Protein AF-A0A6P6YCJ3-F1 (afdb_monomer_lite)

pLDDT: mean 76.43, std 12.48, range [31.56, 94.25]

Organism: Dermatophagoides pteronyssinus (NCBI:txid6956)

Sequence (264 aa):
MKQIINLLVYYPTNTNIHIDNIINDCFESLKFYLFRLEYSLDDYERRQIPLTYQTFRTAIWLTLNSWIDILFAIHLAFYPNNFLRKIMQSFEQLFQFERIDLLLQFQISVFIIFEYPWWIFFRKILHYNFQANNFFCKYRYHFNDNQLDNDYRQYLIRLICIAINLLLRSLYLTGQLFSIIKYLLFLIELLKLQIKQIILRLQRSIQYCRFNFLIYRIFRIKYDKLNRDVFILNQTISLAFFSIETMSKMAIIYCSLFYSKQKQ

Foldseek 3Di:
DVVLVVVPPPPPPPDPDDVLVLLQVLVVLCCQQQQQFDDDLVCLVVLHGDPDCNRCVRVVVVVVVLVVVLVVLVCCLPPPDPLNVVLVVVVCVVVVDDCCSVVSVVVSVVSVVSVVVNVVSNVCSNVSNRVVSVVSVCCNPPNDPVVDDPVVVVVVSVCSCCVRVVVSVVVVVVVVVVVVVVVVSVVVSVVVVVVVVVVVVVVVVVVCVVPDPPVVVVVVVVVVVVVVVVVVVVVVVVVVVVVVVVVVVVVVVVVVVVVVVVVD

Radius of gyration: 27.77 Å; chains: 1; bounding box: 57×52×82 Å

Secondary structure (DSSP, 8-state):
-HHHHGGG----TTS---HHHHHHHHHHHHIIIII-----HHHHHTT----SHHHHHHHHHHHHHHHHHHHHHHHHHHS--HHHHHHHHHHHHHHT-S-HHHHHHHHHHHHHHHHHHHHHHHHHHHTT--HHHHHHHHHHHS--GGGS-HHHHHHHHHHHIIIIIIHHHHHHHHHHHHHHHHHHHHHHHHHHHHHHHHHHHHHHHHHHHHH-SHHHHHHHHHHHHHHHHHHHHHHHHHHHHHHHHHHHHHHHHHHHHHHHHTT-

Structure (mmCIF, N/CA/C/O backbone):
data_AF-A0A6P6YCJ3-F1
#
_entry.id   AF-A0A6P6YCJ3-F1
#
loop_
_atom_site.group_PDB
_atom_site.id
_atom_site.type_symbol
_atom_site.label_atom_id
_atom_site.label_alt_id
_atom_site.label_comp_id
_atom_site.label_asym_id
_atom_site.label_entity_id
_atom_site.label_seq_id
_atom_site.pdbx_PDB_ins_code
_atom_site.Cartn_x
_atom_site.Cartn_y
_atom_site.Cartn_z
_atom_site.occupancy
_atom_site.B_iso_or_equiv
_atom_site.auth_seq_id
_atom_site.auth_comp_id
_atom_site.auth_asym_id
_atom_site.auth_atom_id
_atom_site.pdbx_PDB_model_num
ATOM 1 N N . MET A 1 1 ? 15.837 -0.182 2.546 1.00 37.06 1 MET A N 1
ATOM 2 C CA . MET A 1 1 ? 15.607 1.052 3.340 1.00 37.06 1 MET A CA 1
ATOM 3 C C . MET A 1 1 ? 16.851 1.936 3.474 1.00 37.06 1 MET A C 1
ATOM 5 O O . MET A 1 1 ? 16.728 3.105 3.149 1.00 37.06 1 MET A O 1
ATOM 9 N N . LYS A 1 2 ? 18.041 1.432 3.860 1.00 31.56 2 LYS A N 1
ATOM 10 C CA . LYS A 1 2 ? 19.275 2.260 3.914 1.00 31.56 2 LYS A CA 1
ATOM 11 C C . LYS A 1 2 ? 19.698 2.865 2.560 1.00 31.56 2 LYS A C 1
ATOM 13 O O . LYS A 1 2 ? 20.106 4.015 2.529 1.00 31.56 2 LYS A O 1
ATOM 18 N N . GLN A 1 3 ? 19.515 2.151 1.445 1.00 41.97 3 GLN A N 1
ATOM 19 C CA . GLN A 1 3 ? 19.793 2.692 0.101 1.00 41.97 3 GLN A CA 1
ATOM 20 C C . GLN A 1 3 ? 18.830 3.821 -0.312 1.00 41.97 3 GLN A C 1
ATOM 22 O O . GLN A 1 3 ? 19.259 4.782 -0.930 1.00 41.97 3 GLN A O 1
ATOM 27 N N . ILE A 1 4 ? 17.562 3.770 0.114 1.00 42.88 4 ILE A N 1
ATOM 28 C CA . ILE A 1 4 ? 16.547 4.785 -0.233 1.00 42.88 4 ILE A CA 1
ATOM 29 C C . ILE A 1 4 ? 16.754 6.088 0.559 1.00 42.88 4 ILE A C 1
ATOM 31 O O . ILE A 1 4 ? 16.450 7.171 0.070 1.00 42.88 4 ILE A O 1
ATOM 35 N N . ILE A 1 5 ? 17.302 6.004 1.777 1.00 41.31 5 ILE A N 1
ATOM 36 C CA . ILE A 1 5 ? 17.649 7.188 2.581 1.00 41.31 5 ILE A CA 1
ATOM 37 C C . ILE A 1 5 ? 18.910 7.874 2.027 1.00 41.31 5 ILE A C 1
ATOM 39 O O . ILE A 1 5 ? 18.987 9.098 2.052 1.00 41.31 5 ILE A O 1
ATOM 43 N N . ASN A 1 6 ? 19.843 7.115 1.442 1.00 38.09 6 ASN A N 1
ATOM 44 C CA . ASN A 1 6 ? 21.044 7.664 0.805 1.00 38.09 6 ASN A CA 1
ATOM 45 C C . ASN A 1 6 ? 20.792 8.326 -0.565 1.00 38.09 6 ASN A C 1
ATOM 47 O O . ASN A 1 6 ? 21.684 8.996 -1.069 1.00 38.09 6 ASN A O 1
ATOM 51 N N . LEU A 1 7 ? 19.587 8.228 -1.138 1.00 46.44 7 LEU A N 1
ATOM 52 C CA . LEU A 1 7 ? 19.200 8.978 -2.348 1.00 46.44 7 LEU A CA 1
ATOM 53 C C . LEU A 1 7 ? 18.934 10.476 -2.077 1.00 46.44 7 LEU A C 1
ATOM 55 O O . LEU A 1 7 ? 18.604 11.227 -2.988 1.00 46.44 7 LEU A O 1
ATOM 59 N N . LEU A 1 8 ? 19.083 10.926 -0.824 1.00 39.53 8 LEU A N 1
ATOM 60 C CA . LEU A 1 8 ? 19.093 12.341 -0.421 1.00 39.53 8 LEU A CA 1
ATOM 61 C C . LEU A 1 8 ? 20.477 12.998 -0.554 1.00 39.53 8 LEU A C 1
ATOM 63 O O . LEU A 1 8 ? 20.713 14.057 0.028 1.00 39.53 8 LEU A O 1
ATOM 67 N N . VAL A 1 9 ? 21.407 12.402 -1.302 1.00 45.47 9 VAL A N 1
ATOM 68 C CA . VAL A 1 9 ? 22.648 13.097 -1.641 1.00 45.47 9 VAL A CA 1
ATOM 69 C C . VAL A 1 9 ? 22.320 14.116 -2.721 1.00 45.47 9 VAL A C 1
ATOM 71 O O . VAL A 1 9 ? 22.137 13.795 -3.890 1.00 45.47 9 VAL A O 1
ATOM 74 N N . TYR A 1 10 ? 22.203 15.359 -2.267 1.00 47.03 10 TYR A N 1
ATOM 75 C CA . TYR A 1 10 ? 22.361 16.579 -3.041 1.00 47.03 10 TYR A CA 1
ATOM 76 C C . TYR A 1 10 ? 23.406 16.340 -4.137 1.00 47.03 10 TYR A C 1
ATOM 78 O O . TYR A 1 10 ? 24.594 16.273 -3.830 1.00 47.03 10 TYR A O 1
ATOM 86 N N . TYR A 1 11 ? 22.971 16.131 -5.383 1.00 48.28 11 TYR A N 1
ATOM 87 C CA . TYR A 1 11 ? 23.886 15.942 -6.503 1.00 48.28 11 TYR A CA 1
ATOM 88 C C . TYR A 1 11 ? 24.761 17.202 -6.586 1.00 48.28 11 TYR A C 1
ATOM 90 O O . TYR A 1 11 ? 24.232 18.282 -6.879 1.00 48.28 11 TYR A O 1
ATOM 98 N N . PRO A 1 12 ? 26.065 17.123 -6.260 1.00 46.81 12 PRO A N 1
ATOM 99 C CA . PRO A 1 12 ? 26.911 18.296 -6.297 1.00 46.81 12 PRO A CA 1
ATOM 100 C C . PRO A 1 12 ? 27.005 18.735 -7.754 1.00 46.81 12 PRO A C 1
ATOM 102 O O . PRO A 1 12 ? 27.308 17.933 -8.640 1.00 46.81 12 PRO A O 1
ATOM 105 N N . THR A 1 13 ? 26.761 20.021 -7.993 1.00 51.09 13 THR A N 1
ATOM 106 C CA . THR A 1 13 ? 26.737 20.687 -9.307 1.00 51.09 13 THR A CA 1
ATOM 107 C C . THR A 1 13 ? 28.008 20.506 -10.149 1.00 51.09 13 THR A C 1
ATOM 109 O O . THR A 1 13 ? 28.013 20.890 -11.312 1.00 51.09 13 THR A O 1
ATOM 112 N N . ASN A 1 14 ? 29.059 19.900 -9.588 1.00 44.91 14 ASN A N 1
ATOM 113 C CA . ASN A 1 14 ? 30.386 19.725 -10.179 1.00 44.91 14 ASN A CA 1
ATOM 114 C C . ASN A 1 14 ? 30.756 18.279 -10.550 1.00 44.91 14 ASN A C 1
ATOM 116 O O . ASN A 1 14 ? 31.911 18.020 -10.879 1.00 44.91 14 ASN A O 1
ATOM 120 N N . THR A 1 15 ? 29.828 17.323 -10.494 1.00 50.50 15 THR A N 1
ATOM 121 C CA . THR A 1 15 ? 30.115 15.939 -10.915 1.00 50.50 15 THR A CA 1
ATOM 122 C C . THR A 1 15 ? 29.479 15.644 -12.270 1.00 50.50 15 THR A C 1
ATOM 124 O O . THR A 1 15 ? 28.355 16.068 -12.529 1.00 50.50 15 THR A O 1
ATOM 127 N N . ASN A 1 16 ? 30.205 14.948 -13.153 1.00 58.53 16 ASN A N 1
ATOM 128 C CA . ASN A 1 16 ? 29.665 14.398 -14.399 1.00 58.53 16 ASN A CA 1
ATOM 129 C C . ASN A 1 16 ? 28.605 13.350 -14.040 1.00 58.53 16 ASN A C 1
ATOM 131 O O . ASN A 1 16 ? 28.908 12.173 -13.862 1.00 58.53 16 ASN A O 1
ATOM 135 N N . ILE A 1 17 ? 27.368 13.801 -13.850 1.00 64.12 17 ILE A N 1
ATOM 136 C CA . ILE A 1 17 ? 26.241 12.926 -13.559 1.00 64.12 17 ILE A CA 1
ATOM 137 C C . ILE A 1 17 ? 25.771 12.350 -14.887 1.00 64.12 17 ILE A C 1
ATOM 139 O O . ILE A 1 17 ? 25.224 13.065 -15.729 1.00 64.12 17 ILE A O 1
ATOM 143 N N . HIS A 1 18 ? 26.017 11.059 -15.061 1.00 72.38 18 HIS A N 1
ATOM 144 C CA . HIS A 1 18 ? 25.518 10.304 -16.197 1.00 72.38 18 HIS A CA 1
ATOM 145 C C . HIS A 1 18 ? 24.003 10.089 -16.075 1.00 72.38 18 HIS A C 1
ATOM 147 O O . HIS A 1 18 ? 23.463 9.905 -14.977 1.00 72.38 18 HIS A O 1
ATOM 153 N N . ILE A 1 19 ? 23.301 10.169 -17.208 1.00 76.62 19 ILE A N 1
A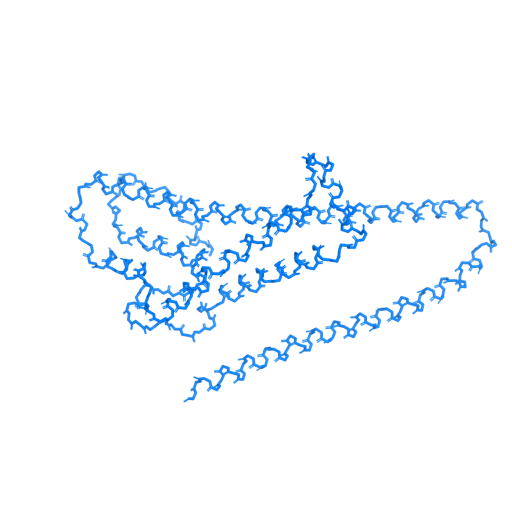TOM 154 C CA . ILE A 1 19 ? 21.833 10.085 -17.259 1.00 76.62 19 ILE A CA 1
ATOM 155 C C . ILE A 1 19 ? 21.341 8.683 -16.863 1.00 76.62 19 ILE A C 1
ATOM 157 O O . ILE A 1 19 ? 20.246 8.544 -16.312 1.00 76.62 19 ILE A O 1
ATOM 161 N N . ASP A 1 20 ? 22.166 7.657 -17.066 1.00 80.31 20 ASP A N 1
ATOM 162 C CA . ASP A 1 20 ? 21.901 6.268 -16.689 1.00 80.31 20 ASP A CA 1
ATOM 163 C C . ASP A 1 20 ? 21.601 6.092 -15.187 1.00 80.31 20 ASP A C 1
ATOM 165 O O . ASP A 1 20 ? 20.632 5.423 -14.820 1.00 80.31 20 ASP A O 1
ATOM 169 N N . ASN A 1 21 ? 22.371 6.745 -14.316 1.00 81.12 21 ASN A N 1
ATOM 170 C CA . ASN A 1 21 ? 22.216 6.689 -12.866 1.00 81.12 21 ASN A CA 1
ATOM 171 C C . ASN A 1 21 ? 20.881 7.294 -12.438 1.00 81.12 21 ASN A C 1
ATOM 173 O O . ASN A 1 21 ? 20.172 6.736 -11.608 1.00 81.12 21 ASN A O 1
ATOM 177 N N . ILE A 1 22 ? 20.485 8.393 -13.074 1.00 80.00 22 ILE A N 1
ATOM 178 C CA . ILE A 1 22 ? 19.229 9.080 -12.763 1.00 80.00 22 ILE A CA 1
ATOM 179 C C . ILE A 1 22 ? 18.032 8.267 -13.229 1.00 80.00 22 ILE A C 1
ATOM 181 O O . ILE A 1 22 ? 17.010 8.208 -12.547 1.00 80.00 22 ILE A O 1
ATOM 185 N N . ILE A 1 23 ? 18.147 7.630 -14.390 1.00 82.50 23 ILE A N 1
ATOM 186 C CA . ILE A 1 23 ? 17.117 6.725 -14.889 1.00 82.50 23 ILE A CA 1
ATOM 187 C C . ILE A 1 23 ? 16.950 5.538 -13.951 1.00 82.50 23 ILE A C 1
ATOM 189 O O . ILE A 1 23 ? 15.814 5.170 -13.655 1.00 82.50 23 ILE A O 1
ATOM 193 N N . ASN A 1 24 ? 18.051 4.980 -13.446 1.00 85.12 24 ASN A N 1
ATOM 194 C CA . ASN A 1 24 ? 18.001 3.927 -12.441 1.00 85.12 24 ASN A CA 1
ATOM 195 C C . ASN A 1 24 ? 17.330 4.410 -11.154 1.00 85.12 24 ASN A C 1
ATOM 197 O O . ASN A 1 24 ? 16.396 3.761 -10.696 1.00 85.12 24 ASN A O 1
ATOM 201 N N . ASP A 1 25 ? 17.717 5.568 -10.619 1.00 82.19 25 ASP A N 1
ATOM 202 C CA . ASP A 1 25 ? 17.101 6.135 -9.413 1.00 82.19 25 ASP A CA 1
ATOM 203 C C . ASP A 1 25 ? 15.593 6.370 -9.601 1.00 82.19 25 ASP A C 1
ATOM 205 O O . ASP A 1 25 ? 14.770 6.031 -8.747 1.00 82.19 25 ASP A O 1
ATOM 209 N N . CYS A 1 26 ? 15.210 6.917 -10.755 1.00 82.69 26 CYS A N 1
ATOM 210 C CA . CYS A 1 26 ? 13.820 7.131 -11.140 1.00 82.69 26 CYS A CA 1
ATOM 211 C C . CYS A 1 26 ? 13.048 5.809 -11.230 1.00 82.69 26 CYS A C 1
ATOM 213 O O . CYS A 1 26 ? 11.934 5.693 -10.707 1.00 82.69 26 CYS A O 1
ATOM 215 N N . PHE A 1 27 ? 13.632 4.810 -11.891 1.00 87.12 27 PHE A N 1
ATOM 216 C CA . PHE A 1 27 ? 13.047 3.486 -12.011 1.00 87.12 27 PHE A CA 1
ATOM 217 C C . PHE A 1 27 ? 12.876 2.838 -10.637 1.00 87.12 27 PHE A C 1
ATOM 219 O O . PHE A 1 27 ? 11.796 2.335 -10.356 1.00 87.12 27 PHE A O 1
ATOM 226 N N . GLU A 1 28 ? 13.871 2.913 -9.754 1.00 86.69 28 GLU A N 1
ATOM 227 C CA . GLU A 1 28 ? 13.798 2.378 -8.391 1.00 86.69 28 GLU A CA 1
ATOM 228 C C . GLU A 1 28 ? 12.682 3.039 -7.567 1.00 86.69 28 GLU A C 1
ATOM 230 O O . GLU A 1 28 ? 11.908 2.351 -6.891 1.00 86.69 28 GLU A O 1
ATOM 235 N N . SER A 1 29 ? 12.519 4.360 -7.678 1.00 82.62 29 SER A N 1
ATOM 236 C CA . SER A 1 29 ? 11.403 5.078 -7.050 1.00 82.62 29 SER A CA 1
ATOM 237 C C . SER A 1 29 ? 10.046 4.622 -7.590 1.00 82.62 29 SER A C 1
ATOM 239 O O . SER A 1 29 ? 9.141 4.299 -6.815 1.00 82.62 29 SER A O 1
ATOM 241 N N . LEU A 1 30 ? 9.887 4.544 -8.913 1.00 84.50 30 LEU A N 1
ATOM 242 C CA . LEU A 1 30 ? 8.646 4.071 -9.533 1.00 84.50 30 LEU A CA 1
ATOM 243 C C . LEU A 1 30 ? 8.364 2.604 -9.204 1.00 84.50 30 LEU A C 1
ATOM 245 O O . LEU A 1 30 ? 7.220 2.238 -8.933 1.00 84.50 30 LEU A O 1
ATOM 249 N N . LYS A 1 31 ? 9.404 1.775 -9.164 1.00 88.69 31 LYS A N 1
ATOM 250 C CA . LYS A 1 31 ? 9.344 0.366 -8.793 1.00 88.69 31 LYS A CA 1
ATOM 251 C C . LYS A 1 31 ? 8.750 0.194 -7.404 1.00 88.69 31 LYS A C 1
ATOM 253 O O . LYS A 1 31 ? 7.843 -0.618 -7.231 1.00 88.69 31 LYS A O 1
ATOM 258 N N . PHE A 1 32 ? 9.195 0.998 -6.442 1.00 83.69 32 PHE A N 1
ATOM 259 C CA . PHE A 1 32 ? 8.693 0.939 -5.076 1.00 83.69 32 PHE A CA 1
ATOM 260 C C . PHE A 1 32 ? 7.278 1.524 -4.933 1.00 83.69 32 PHE A C 1
ATOM 262 O O . PHE A 1 32 ? 6.387 0.843 -4.425 1.00 83.69 32 PHE A O 1
ATOM 269 N N . TYR A 1 33 ? 7.054 2.764 -5.381 1.00 80.12 33 TYR A N 1
ATOM 270 C CA . TYR A 1 33 ? 5.803 3.485 -5.106 1.00 80.12 33 TYR A CA 1
ATOM 271 C C . TYR A 1 33 ? 4.656 3.120 -6.052 1.00 80.12 33 TYR A C 1
ATOM 273 O O . TYR A 1 33 ? 3.499 3.104 -5.630 1.00 80.12 33 TYR A O 1
ATOM 281 N N . LEU A 1 34 ? 4.959 2.835 -7.322 1.00 83.88 34 LEU A N 1
ATOM 282 C CA . LEU A 1 34 ? 3.956 2.690 -8.375 1.00 83.88 34 LEU A CA 1
ATOM 283 C C . LEU A 1 34 ? 3.816 1.250 -8.872 1.00 83.88 34 LEU A C 1
ATOM 285 O O . LEU A 1 34 ? 2.694 0.781 -8.997 1.00 83.88 34 LEU A O 1
ATOM 289 N N . PHE A 1 35 ? 4.908 0.530 -9.147 1.00 88.06 35 PHE A N 1
ATOM 290 C CA . PHE A 1 35 ? 4.828 -0.841 -9.685 1.00 88.06 35 PHE A CA 1
ATOM 291 C C . PHE A 1 35 ? 4.639 -1.893 -8.585 1.00 88.06 35 PHE A C 1
ATOM 293 O O . PHE A 1 35 ? 3.905 -2.864 -8.774 1.00 88.06 35 PHE A O 1
ATOM 300 N N . ARG A 1 36 ? 5.269 -1.678 -7.423 1.00 89.44 36 ARG A N 1
ATOM 301 C CA . ARG A 1 36 ? 5.288 -2.570 -6.250 1.00 89.44 36 ARG A CA 1
ATOM 302 C C . ARG A 1 36 ? 5.912 -3.953 -6.519 1.00 89.44 36 ARG A C 1
ATOM 304 O O . ARG A 1 36 ? 5.660 -4.896 -5.774 1.00 89.44 36 ARG A O 1
ATOM 311 N N . LEU A 1 37 ? 6.724 -4.084 -7.567 1.00 92.31 37 LEU A N 1
ATOM 312 C CA . LEU A 1 37 ? 7.351 -5.336 -8.007 1.00 92.31 37 LEU A CA 1
ATOM 313 C C . LEU A 1 37 ? 8.871 -5.247 -7.885 1.00 92.31 37 LEU A C 1
ATOM 315 O O . LEU A 1 37 ? 9.449 -4.285 -8.365 1.00 92.31 37 LEU A O 1
ATOM 319 N N . GLU A 1 38 ? 9.528 -6.253 -7.313 1.00 92.50 38 GLU A N 1
ATOM 320 C CA . GLU A 1 38 ? 10.991 -6.269 -7.175 1.00 92.50 38 GLU A CA 1
ATOM 321 C C . GLU A 1 38 ? 11.650 -6.956 -8.386 1.00 92.50 38 GLU A C 1
ATOM 323 O O . GLU A 1 38 ? 11.716 -8.185 -8.452 1.00 92.50 38 GLU A O 1
ATOM 328 N N . TYR A 1 39 ? 12.101 -6.159 -9.358 1.00 93.31 39 TYR A N 1
ATOM 329 C CA . TYR A 1 39 ? 12.814 -6.598 -10.565 1.00 93.31 39 TYR A CA 1
ATOM 330 C C . TYR A 1 39 ? 13.781 -5.513 -11.060 1.00 93.31 39 TYR A C 1
ATOM 332 O O . TYR A 1 39 ? 13.633 -4.342 -10.703 1.00 93.31 39 TYR A O 1
ATOM 340 N N . SER A 1 40 ? 14.761 -5.896 -11.881 1.00 92.56 40 SER A N 1
ATOM 341 C CA . SER A 1 40 ? 15.671 -4.958 -12.547 1.00 92.56 40 SER A CA 1
ATOM 342 C C . SER A 1 40 ? 15.228 -4.641 -13.982 1.00 92.56 40 SER A C 1
ATOM 344 O O . SER A 1 40 ? 14.488 -5.403 -14.608 1.00 92.56 40 SER A O 1
ATOM 346 N N . LEU A 1 41 ? 15.702 -3.520 -14.536 1.00 91.06 41 LEU A N 1
ATOM 347 C CA . LEU A 1 41 ? 15.493 -3.212 -15.959 1.00 91.06 41 LEU A CA 1
ATOM 348 C C . LEU A 1 41 ? 16.127 -4.269 -16.876 1.00 91.06 41 LEU A C 1
ATOM 350 O O . LEU A 1 41 ? 15.551 -4.568 -17.917 1.00 91.06 41 LEU A O 1
ATOM 354 N N . ASP A 1 42 ? 17.248 -4.870 -16.466 1.00 91.62 42 ASP A N 1
ATOM 355 C CA . ASP A 1 42 ? 17.905 -5.959 -17.194 1.00 91.62 42 ASP A CA 1
ATOM 356 C C . ASP A 1 42 ? 16.998 -7.201 -17.278 1.00 91.62 42 ASP A C 1
ATOM 358 O O . ASP A 1 42 ? 16.841 -7.792 -18.349 1.00 91.62 42 ASP A O 1
ATOM 362 N N . ASP A 1 43 ? 16.340 -7.568 -16.170 1.00 91.75 43 ASP A N 1
ATOM 363 C CA . ASP A 1 43 ? 15.372 -8.676 -16.140 1.00 91.75 43 ASP A CA 1
ATOM 364 C C . ASP A 1 43 ? 14.188 -8.399 -17.072 1.00 91.75 43 ASP A C 1
ATOM 366 O O . ASP A 1 43 ? 13.695 -9.294 -17.763 1.00 91.75 43 ASP A O 1
ATOM 370 N N . TYR A 1 44 ? 13.723 -7.148 -17.101 1.00 92.81 44 TYR A N 1
ATOM 371 C CA . TYR A 1 44 ? 12.614 -6.737 -17.954 1.00 92.81 44 TYR A CA 1
ATOM 372 C C . TYR A 1 44 ? 12.993 -6.764 -19.441 1.00 92.81 44 TYR A C 1
ATOM 374 O O . TYR A 1 44 ? 12.237 -7.295 -20.255 1.00 92.81 44 TYR A O 1
ATOM 382 N N . GLU A 1 45 ? 14.168 -6.242 -19.800 1.00 91.75 45 GLU A N 1
ATOM 383 C CA . GLU A 1 45 ? 14.676 -6.222 -21.175 1.00 91.75 45 GLU A CA 1
ATOM 384 C C . GLU A 1 45 ? 14.889 -7.637 -21.724 1.00 91.75 45 GLU A C 1
ATOM 386 O O . GLU A 1 45 ? 14.454 -7.955 -22.833 1.00 91.75 45 GLU A O 1
ATOM 391 N N . ARG A 1 46 ? 15.464 -8.528 -20.907 1.00 94.06 46 ARG A N 1
ATOM 392 C CA . ARG A 1 46 ? 15.646 -9.949 -21.245 1.00 94.06 46 ARG A CA 1
ATOM 393 C C . ARG A 1 46 ? 14.348 -10.752 -21.211 1.00 94.06 46 ARG A C 1
ATOM 395 O O . ARG A 1 46 ? 14.359 -11.934 -21.545 1.00 94.06 46 ARG A O 1
ATOM 402 N N . ARG A 1 47 ? 13.236 -10.123 -20.824 1.00 92.56 47 ARG A N 1
ATOM 403 C CA . ARG A 1 47 ? 11.917 -10.741 -20.639 1.00 92.56 47 ARG A CA 1
ATOM 404 C C . ARG A 1 47 ? 11.926 -11.914 -19.656 1.00 92.56 47 ARG A C 1
ATOM 406 O O . ARG A 1 47 ? 11.239 -12.916 -19.854 1.00 92.56 47 ARG A O 1
ATOM 413 N N . GLN A 1 48 ? 12.720 -11.788 -18.600 1.00 94.25 48 GLN A N 1
ATOM 414 C CA . GLN A 1 48 ? 12.973 -12.823 -17.603 1.00 94.25 48 GLN A CA 1
ATOM 415 C C . GLN A 1 48 ? 12.851 -12.263 -16.180 1.00 94.25 48 GLN A C 1
ATOM 417 O O . GLN A 1 48 ? 13.721 -12.476 -15.341 1.00 94.25 48 GLN A O 1
ATOM 422 N N . ILE A 1 49 ? 11.749 -11.569 -15.877 1.00 91.81 49 ILE A N 1
ATOM 423 C CA . ILE A 1 49 ? 11.414 -11.233 -14.490 1.00 91.81 49 ILE A CA 1
ATOM 424 C C . ILE A 1 49 ? 11.262 -12.540 -13.699 1.00 91.81 49 ILE A C 1
ATOM 426 O O . ILE A 1 49 ? 10.402 -13.364 -14.037 1.00 91.81 49 ILE A O 1
ATOM 430 N N . PRO A 1 50 ? 12.053 -12.743 -12.632 1.00 91.31 50 PRO A N 1
ATOM 431 C CA . PRO A 1 50 ? 11.972 -13.955 -11.840 1.00 91.31 50 PRO A CA 1
ATOM 432 C C . PRO A 1 50 ? 10.618 -14.014 -11.132 1.00 91.31 50 PRO A C 1
ATOM 434 O O . PRO A 1 50 ? 10.272 -13.154 -10.328 1.00 91.31 50 PRO A O 1
ATOM 437 N N . LEU A 1 51 ? 9.836 -15.057 -11.392 1.00 91.44 51 LEU A N 1
ATOM 438 C CA . LEU A 1 51 ? 8.563 -15.273 -10.710 1.00 91.44 51 LEU A CA 1
ATOM 439 C C . LEU A 1 51 ? 8.829 -15.926 -9.351 1.00 91.44 51 LEU A C 1
ATOM 441 O O . LEU A 1 51 ? 8.689 -17.134 -9.192 1.00 91.44 51 LEU A O 1
ATOM 445 N N . THR A 1 52 ? 9.268 -15.132 -8.375 1.00 93.75 52 THR A N 1
ATOM 446 C CA . THR A 1 52 ? 9.561 -15.594 -7.008 1.00 93.75 52 THR A CA 1
ATOM 447 C C . THR A 1 52 ? 8.786 -14.788 -5.972 1.00 93.75 52 THR A C 1
ATOM 449 O O . THR A 1 52 ? 8.372 -13.661 -6.233 1.00 93.75 52 THR A O 1
ATOM 452 N N . TYR A 1 53 ? 8.623 -15.325 -4.757 1.00 90.94 53 TYR A N 1
ATOM 453 C CA . TYR A 1 53 ? 7.986 -14.585 -3.660 1.00 90.94 53 TYR A CA 1
ATOM 454 C C . TYR A 1 53 ? 8.647 -13.222 -3.414 1.00 90.94 53 TYR A C 1
ATOM 456 O O . TYR A 1 53 ? 7.948 -12.245 -3.172 1.00 90.94 53 TYR A O 1
ATOM 464 N N . GLN A 1 54 ? 9.975 -13.130 -3.532 1.00 91.12 54 GLN A N 1
ATOM 465 C CA . GLN A 1 54 ? 10.708 -11.882 -3.324 1.00 91.12 54 GLN A CA 1
ATOM 466 C C . GLN A 1 54 ? 10.248 -10.776 -4.286 1.00 91.12 54 GLN A C 1
ATOM 468 O O . GLN A 1 54 ? 10.041 -9.644 -3.853 1.00 91.12 54 GLN A O 1
ATOM 473 N N . THR A 1 55 ? 10.010 -11.129 -5.550 1.00 91.31 55 THR A N 1
ATOM 474 C CA . THR A 1 55 ? 9.511 -10.235 -6.606 1.00 91.31 55 THR A CA 1
ATOM 475 C C . THR A 1 55 ? 8.137 -9.664 -6.279 1.00 91.31 55 THR A C 1
ATOM 477 O O . THR A 1 55 ? 7.879 -8.482 -6.504 1.00 91.31 55 THR A O 1
ATOM 480 N N . PHE A 1 56 ? 7.264 -10.480 -5.689 1.00 92.44 56 PHE A N 1
ATOM 481 C CA . PHE A 1 56 ? 5.891 -10.092 -5.367 1.00 92.44 56 PHE A CA 1
ATOM 482 C C . PHE A 1 56 ? 5.698 -9.616 -3.929 1.00 92.44 56 PHE A C 1
ATOM 484 O O . PHE A 1 56 ? 4.628 -9.114 -3.605 1.00 92.44 56 PHE A O 1
ATOM 491 N N . ARG A 1 57 ? 6.701 -9.748 -3.056 1.00 92.31 57 ARG A N 1
ATOM 492 C CA . ARG A 1 57 ? 6.578 -9.502 -1.612 1.00 92.31 57 ARG A CA 1
ATOM 493 C C . ARG A 1 57 ? 5.986 -8.129 -1.304 1.00 92.31 57 ARG A C 1
ATOM 495 O O . ARG A 1 57 ? 5.067 -8.021 -0.497 1.00 92.31 57 ARG A O 1
ATOM 502 N N . THR A 1 58 ? 6.506 -7.090 -1.955 1.00 87.38 58 THR A N 1
ATOM 503 C CA . THR A 1 58 ? 6.061 -5.704 -1.754 1.00 87.38 58 THR A CA 1
ATOM 504 C C . THR A 1 58 ? 4.637 -5.498 -2.270 1.00 87.38 58 THR A C 1
ATOM 506 O O . THR A 1 58 ? 3.817 -4.930 -1.552 1.00 87.38 58 THR A O 1
ATOM 509 N N . ALA A 1 59 ? 4.314 -6.015 -3.460 1.00 90.88 59 ALA A N 1
ATOM 510 C CA . ALA A 1 59 ? 2.962 -5.999 -4.013 1.00 90.88 59 ALA A CA 1
ATOM 511 C C . ALA A 1 59 ? 1.970 -6.699 -3.081 1.00 90.88 59 ALA A C 1
ATOM 513 O O . ALA A 1 59 ? 0.973 -6.102 -2.702 1.00 90.88 59 ALA A O 1
ATOM 514 N N . ILE A 1 60 ? 2.267 -7.926 -2.648 1.00 89.81 60 ILE A N 1
ATOM 515 C CA . ILE A 1 60 ? 1.407 -8.696 -1.744 1.00 89.81 60 ILE A CA 1
ATOM 516 C C . ILE A 1 60 ? 1.170 -7.911 -0.451 1.00 89.81 60 ILE A C 1
ATOM 518 O O . ILE A 1 60 ? 0.023 -7.719 -0.059 1.00 89.81 60 ILE A O 1
ATOM 522 N N . TRP A 1 61 ? 2.233 -7.418 0.191 1.00 87.81 61 TRP A N 1
ATOM 523 C CA . TRP A 1 61 ? 2.119 -6.715 1.468 1.00 87.81 61 TRP A CA 1
ATOM 524 C C . TRP A 1 61 ? 1.332 -5.405 1.363 1.00 87.81 61 TRP A C 1
ATOM 526 O O . TRP A 1 61 ? 0.433 -5.155 2.164 1.00 87.81 61 TRP A O 1
ATOM 536 N N . LEU A 1 62 ? 1.652 -4.561 0.379 1.00 85.00 62 LEU A N 1
ATOM 537 C CA . LEU A 1 62 ? 0.985 -3.270 0.209 1.00 85.00 62 LEU A CA 1
ATOM 538 C C . LEU A 1 62 ? -0.461 -3.439 -0.253 1.00 85.00 62 LEU A C 1
ATOM 540 O O . LEU A 1 62 ? -1.348 -2.796 0.299 1.00 85.00 62 LEU A O 1
ATOM 544 N N . THR A 1 63 ? -0.711 -4.323 -1.219 1.00 88.75 63 THR A N 1
ATOM 545 C CA . THR A 1 63 ? -2.055 -4.548 -1.753 1.00 88.75 63 THR A CA 1
ATOM 546 C C . THR A 1 63 ? -2.957 -5.196 -0.702 1.00 88.75 63 THR A C 1
ATOM 548 O O . THR A 1 63 ? -4.082 -4.740 -0.527 1.00 88.75 63 THR A O 1
ATOM 551 N N . LEU A 1 64 ? -2.482 -6.179 0.077 1.00 88.88 64 LEU A N 1
ATOM 552 C CA . LEU A 1 64 ? -3.275 -6.740 1.181 1.00 88.88 64 LEU A CA 1
ATOM 553 C C . LEU A 1 64 ? -3.619 -5.686 2.238 1.00 88.88 64 LEU A C 1
ATOM 555 O O . LEU A 1 64 ? -4.779 -5.594 2.629 1.00 88.88 64 LEU A O 1
ATOM 559 N N . ASN A 1 65 ? -2.650 -4.869 2.665 1.00 84.62 65 ASN A N 1
ATOM 560 C CA . ASN A 1 65 ? -2.915 -3.794 3.626 1.00 84.62 65 ASN A CA 1
ATOM 561 C C . ASN A 1 65 ? -3.923 -2.774 3.077 1.00 84.62 65 ASN A C 1
ATOM 563 O O . ASN A 1 65 ? -4.864 -2.416 3.777 1.00 84.62 65 ASN A O 1
ATOM 567 N N . SER A 1 66 ? -3.777 -2.380 1.808 1.00 85.44 66 SER A N 1
ATOM 568 C CA . SER A 1 66 ? -4.703 -1.474 1.119 1.00 85.44 66 SER A CA 1
ATOM 569 C C . SER A 1 66 ? -6.132 -2.031 1.099 1.00 85.44 66 SER A C 1
ATOM 571 O O . SER A 1 66 ? -7.076 -1.351 1.496 1.00 85.44 66 SER A O 1
ATOM 573 N N . TRP A 1 67 ? -6.309 -3.307 0.742 1.00 89.31 67 TRP A N 1
ATOM 574 C CA . TRP A 1 67 ? -7.628 -3.945 0.744 1.00 89.31 67 TRP A CA 1
ATOM 575 C C . TRP A 1 67 ? -8.215 -4.123 2.144 1.00 89.31 67 TRP A C 1
ATOM 577 O O . TRP A 1 67 ? -9.418 -3.931 2.310 1.00 89.31 67 TRP A O 1
ATOM 587 N N . ILE A 1 68 ? -7.403 -4.446 3.154 1.00 87.19 68 ILE A N 1
ATOM 588 C CA . ILE A 1 68 ? -7.857 -4.488 4.553 1.00 87.19 68 ILE A CA 1
ATOM 589 C C . ILE A 1 68 ? -8.356 -3.104 4.981 1.00 87.19 68 ILE A C 1
ATOM 591 O O . ILE A 1 68 ? -9.437 -3.005 5.560 1.00 87.19 68 ILE A O 1
ATOM 595 N N . ASP A 1 69 ? -7.623 -2.039 4.651 1.00 82.94 69 ASP A N 1
ATOM 596 C CA . ASP A 1 69 ? -8.017 -0.663 4.960 1.00 82.94 69 ASP A CA 1
ATOM 597 C C . ASP A 1 69 ? -9.303 -0.248 4.234 1.00 82.94 69 ASP A C 1
ATOM 599 O O . ASP A 1 69 ? -10.174 0.372 4.851 1.00 82.94 69 ASP A O 1
ATOM 603 N N . ILE A 1 70 ? -9.459 -0.619 2.957 1.00 86.69 70 ILE A N 1
ATOM 604 C CA . ILE A 1 70 ? -10.682 -0.382 2.175 1.00 86.69 70 ILE A CA 1
ATOM 605 C C . ILE A 1 70 ? -11.863 -1.128 2.800 1.00 86.69 70 ILE A C 1
ATOM 607 O O . ILE A 1 70 ? -12.897 -0.518 3.061 1.00 86.69 70 ILE A O 1
ATOM 611 N N . LEU A 1 71 ? -11.725 -2.428 3.077 1.00 87.38 71 LEU A N 1
ATOM 612 C CA . LEU A 1 71 ? -12.787 -3.241 3.678 1.00 87.38 71 LEU A CA 1
ATOM 613 C C . LEU A 1 71 ? -13.176 -2.723 5.060 1.00 87.38 71 LEU A C 1
ATOM 615 O O . LEU A 1 71 ? -14.362 -2.638 5.380 1.00 87.38 71 LEU A O 1
ATOM 619 N N . PHE A 1 72 ? -12.189 -2.329 5.862 1.00 82.69 72 PHE A N 1
ATOM 620 C CA . PHE A 1 72 ? -12.427 -1.709 7.153 1.00 82.69 72 PHE A CA 1
ATOM 621 C C . PHE A 1 72 ? -13.172 -0.380 6.992 1.00 82.69 72 PHE A C 1
ATOM 623 O O . PHE A 1 72 ? -14.187 -0.176 7.648 1.00 82.69 72 PHE A O 1
ATOM 630 N N . ALA A 1 73 ? -12.742 0.499 6.083 1.00 80.88 73 ALA A N 1
ATOM 631 C CA . ALA A 1 73 ? -13.423 1.766 5.816 1.00 80.88 73 ALA A CA 1
ATOM 632 C C . ALA A 1 73 ? -14.867 1.571 5.320 1.00 80.88 73 ALA A C 1
ATOM 634 O O . ALA A 1 73 ? -15.769 2.256 5.797 1.00 80.88 73 ALA A O 1
ATOM 635 N N . ILE A 1 74 ? -15.109 0.600 4.433 1.00 85.00 74 ILE A N 1
ATOM 636 C CA . ILE A 1 74 ? -16.451 0.211 3.977 1.00 85.00 74 ILE A CA 1
ATOM 637 C C . ILE A 1 74 ? -17.293 -0.255 5.166 1.00 85.00 74 ILE A C 1
ATOM 639 O O . ILE A 1 74 ? -18.400 0.241 5.369 1.00 85.00 74 ILE A O 1
ATOM 643 N N . HIS A 1 75 ? -16.772 -1.169 5.988 1.00 82.25 75 HIS A N 1
ATOM 644 C CA . HIS A 1 75 ? -17.490 -1.654 7.164 1.00 82.25 75 HIS A CA 1
ATOM 645 C C . HIS A 1 75 ? -17.862 -0.506 8.112 1.00 82.25 75 HIS A C 1
ATOM 647 O O . HIS A 1 75 ? -19.005 -0.428 8.558 1.00 82.25 75 HIS A O 1
ATOM 653 N N . LEU A 1 76 ? -16.929 0.420 8.356 1.00 76.44 76 LEU A N 1
ATOM 654 C CA . LEU A 1 76 ? -17.170 1.616 9.161 1.00 76.44 76 LEU A CA 1
ATOM 655 C C . LEU A 1 76 ? -18.260 2.519 8.569 1.00 76.44 76 LEU A C 1
ATOM 657 O O . LEU A 1 76 ? -19.073 3.051 9.324 1.00 76.44 76 LEU A O 1
ATOM 661 N N . ALA A 1 77 ? -18.277 2.695 7.247 1.00 79.19 77 ALA A N 1
ATOM 662 C CA . ALA A 1 77 ? -19.237 3.555 6.563 1.00 79.19 77 ALA A CA 1
ATOM 663 C C . ALA A 1 77 ? -20.665 2.981 6.587 1.00 79.19 77 ALA A C 1
ATOM 665 O O . ALA A 1 77 ? -21.617 3.729 6.794 1.00 79.19 77 ALA A O 1
ATOM 666 N N . PHE A 1 78 ? -20.824 1.665 6.404 1.00 79.25 78 PHE A N 1
ATOM 667 C CA . PHE A 1 78 ? -22.143 1.020 6.346 1.00 79.25 78 PHE A CA 1
ATOM 668 C C . PHE A 1 78 ? -22.692 0.595 7.712 1.00 79.25 78 PHE A C 1
ATOM 670 O O . PHE A 1 78 ? -23.908 0.588 7.901 1.00 79.25 78 PHE A O 1
ATOM 677 N N . TYR A 1 79 ? -21.825 0.267 8.674 1.00 80.81 79 TYR A N 1
ATOM 678 C CA . TYR A 1 79 ? -22.223 -0.212 10.001 1.00 80.81 79 TYR A CA 1
ATOM 679 C C . TYR A 1 79 ? -21.625 0.657 11.120 1.00 80.81 79 TYR A C 1
ATOM 681 O O . TYR A 1 79 ? -20.844 0.168 11.946 1.00 80.81 79 TYR A O 1
ATOM 689 N N . PRO A 1 80 ? -21.981 1.955 11.194 1.00 73.19 80 PRO A N 1
ATOM 690 C CA . PRO A 1 80 ? -21.447 2.842 12.215 1.00 73.19 80 PRO A CA 1
ATOM 691 C C . PRO A 1 80 ? -21.960 2.429 13.599 1.00 73.19 80 PRO A C 1
ATOM 693 O O . PRO A 1 80 ? -23.100 2.691 13.981 1.00 73.19 80 PRO A O 1
ATOM 696 N N . ASN A 1 81 ? -21.100 1.794 14.394 1.00 79.00 81 ASN A N 1
ATOM 697 C CA . ASN A 1 81 ? -21.394 1.531 15.800 1.00 79.00 81 ASN A CA 1
ATOM 698 C C . ASN A 1 81 ? -21.475 2.862 16.581 1.00 79.00 81 ASN A C 1
ATOM 700 O O . ASN A 1 81 ? -20.805 3.842 16.250 1.00 79.00 81 ASN A O 1
ATOM 704 N N . ASN A 1 82 ? -22.228 2.889 17.682 1.00 77.44 82 ASN A N 1
ATOM 705 C CA . ASN A 1 82 ? -22.357 4.038 18.586 1.00 77.44 82 ASN A CA 1
ATOM 706 C C . ASN A 1 82 ? -21.005 4.598 19.058 1.00 77.44 82 ASN A C 1
ATOM 708 O O . ASN A 1 82 ? -20.893 5.788 19.349 1.00 77.44 82 ASN A O 1
ATOM 712 N N . PHE A 1 83 ? -19.979 3.748 19.149 1.00 75.25 83 PHE A N 1
ATOM 713 C CA . PHE A 1 83 ? -18.612 4.178 19.436 1.00 75.25 83 PHE A CA 1
ATOM 714 C C . PHE A 1 83 ? -18.017 5.025 18.304 1.00 75.25 83 PHE A C 1
ATOM 716 O O . PHE A 1 83 ? -17.524 6.121 18.548 1.00 75.25 83 PHE A O 1
ATOM 723 N N . LEU A 1 84 ? -18.123 4.551 17.065 1.00 73.12 84 LEU A N 1
ATOM 724 C CA . LEU A 1 84 ? -17.589 5.223 15.883 1.00 73.12 84 LEU A CA 1
ATOM 725 C C . LEU A 1 84 ? -18.301 6.540 15.617 1.00 73.12 84 LEU A C 1
ATOM 727 O O . LEU A 1 84 ? -17.650 7.539 15.341 1.00 73.12 84 LEU A O 1
ATOM 731 N N . ARG A 1 85 ? -19.623 6.575 15.800 1.00 76.56 85 ARG A N 1
ATOM 732 C CA . ARG A 1 85 ? -20.394 7.815 15.689 1.00 76.56 85 ARG A CA 1
ATOM 733 C C . ARG A 1 85 ? -19.904 8.886 16.668 1.00 76.56 85 ARG A C 1
ATOM 735 O O . ARG A 1 85 ? -19.834 10.051 16.301 1.00 76.56 85 ARG A O 1
ATOM 742 N N . LYS A 1 86 ? -19.515 8.494 17.887 1.00 78.38 86 LYS A N 1
ATOM 743 C CA . LYS A 1 86 ? -18.911 9.417 18.861 1.00 78.38 86 LYS A CA 1
ATOM 744 C C . LYS A 1 86 ? -17.525 9.885 18.435 1.00 78.38 86 LYS A C 1
ATOM 746 O O . LYS A 1 86 ? -17.247 11.064 18.583 1.00 78.38 86 LYS A O 1
ATOM 751 N N . ILE A 1 87 ? -16.689 8.996 17.891 1.00 76.56 87 ILE A N 1
ATOM 752 C CA . ILE A 1 87 ? -15.377 9.381 17.343 1.00 76.56 87 ILE A CA 1
ATOM 753 C C . ILE A 1 87 ? -15.552 10.416 16.229 1.00 76.56 87 ILE A C 1
ATOM 755 O O . ILE A 1 87 ? -14.879 11.441 16.240 1.00 76.56 87 ILE A O 1
ATOM 759 N N . MET A 1 88 ? -16.478 10.164 15.301 1.00 76.62 88 MET A N 1
ATOM 760 C CA . MET A 1 88 ? -16.798 11.089 14.213 1.00 76.62 88 MET A CA 1
ATOM 761 C C . MET A 1 88 ? -17.238 12.445 14.767 1.00 76.62 88 MET A C 1
ATOM 763 O O . MET A 1 88 ? -16.632 13.450 14.431 1.00 76.62 88 MET A O 1
ATOM 767 N N . GLN A 1 89 ? -18.182 12.483 15.709 1.00 81.31 89 GLN A N 1
ATOM 768 C CA . GLN A 1 89 ? -18.615 13.737 16.342 1.00 81.31 89 GLN A CA 1
ATOM 769 C C . GLN A 1 89 ? -17.477 14.476 17.061 1.00 81.31 89 GLN A C 1
ATOM 771 O O . GLN A 1 89 ? -17.368 15.694 16.952 1.00 81.31 89 GLN A O 1
ATOM 776 N N . SER A 1 90 ? -16.610 13.760 17.783 1.00 79.00 90 SER A N 1
ATOM 777 C CA . SER A 1 90 ? -15.427 14.359 18.411 1.00 79.00 90 SER A CA 1
ATOM 778 C C . SER A 1 90 ? -14.487 14.973 17.368 1.00 79.00 90 SER A C 1
ATOM 780 O O . SER A 1 90 ? -13.903 16.024 17.613 1.00 79.00 90 SER A O 1
ATOM 782 N N . PHE A 1 91 ? -14.345 14.341 16.201 1.00 75.94 91 PHE A N 1
ATOM 783 C CA . PHE A 1 91 ? -13.528 14.860 15.106 1.00 75.94 91 PHE A CA 1
ATOM 784 C C . PHE A 1 91 ? -14.185 16.072 14.431 1.00 75.94 91 PHE A C 1
ATOM 786 O O . PHE A 1 91 ? -13.486 17.041 14.142 1.00 75.94 91 PHE A O 1
ATOM 793 N N . GLU A 1 92 ? -15.511 16.060 14.247 1.00 82.69 92 GLU A N 1
ATOM 794 C CA . GLU A 1 92 ? -16.276 17.197 13.704 1.00 82.69 92 GLU A CA 1
ATOM 795 C C . GLU A 1 92 ? -16.052 18.426 14.583 1.00 82.69 92 GLU A C 1
ATOM 797 O O . GLU A 1 92 ? -15.754 19.509 14.091 1.00 82.69 92 GLU A O 1
ATOM 802 N N . GLN A 1 93 ? -16.083 18.230 15.903 1.00 83.06 93 GLN A N 1
ATOM 803 C CA . GLN A 1 93 ? -15.835 19.285 16.881 1.00 83.06 93 GLN A CA 1
ATOM 804 C C . GLN A 1 93 ? -14.382 19.769 16.892 1.00 83.06 93 GLN A C 1
ATOM 806 O O . GLN A 1 93 ? -14.147 20.971 16.992 1.00 83.06 93 GLN A O 1
ATOM 811 N N . LEU A 1 94 ? -13.407 18.858 16.807 1.00 79.62 94 LEU A N 1
ATOM 812 C CA . LEU A 1 94 ? -11.989 19.215 16.912 1.00 79.62 94 LEU A CA 1
ATOM 813 C C . LEU A 1 94 ? -11.486 19.981 15.684 1.00 79.62 94 LEU A C 1
ATOM 815 O O . LEU A 1 94 ? -10.680 20.896 15.829 1.00 79.62 94 LEU A O 1
ATOM 819 N N . PHE A 1 95 ? -11.970 19.624 14.494 1.00 75.81 95 PHE A N 1
ATOM 820 C CA . PHE A 1 95 ? -11.554 20.246 13.235 1.00 75.81 95 PHE A CA 1
ATOM 821 C C . PHE A 1 95 ? -12.585 21.214 12.643 1.00 75.81 95 PHE A C 1
ATOM 823 O O . PHE A 1 95 ? -12.331 21.779 11.585 1.00 75.81 95 PHE A O 1
ATOM 830 N N . GLN A 1 96 ? -13.723 21.420 13.315 1.00 80.06 96 GLN A N 1
ATOM 831 C CA . GLN A 1 96 ? -14.833 22.255 12.833 1.00 80.06 96 GLN A CA 1
ATOM 832 C C . GLN A 1 96 ? -15.343 21.830 11.444 1.00 80.06 96 GLN A C 1
ATOM 834 O O . GLN A 1 96 ? -15.736 22.663 10.630 1.00 80.06 96 GLN A O 1
ATOM 839 N N . PHE A 1 97 ? -15.326 20.525 11.163 1.00 74.31 97 PHE A N 1
ATOM 840 C CA . PHE A 1 97 ? -15.862 19.971 9.922 1.00 74.31 97 PHE A CA 1
ATOM 841 C C . PHE A 1 97 ? -17.291 19.482 10.120 1.00 74.31 97 PHE A C 1
ATOM 843 O O . PHE A 1 97 ? -17.605 18.847 11.123 1.00 74.31 97 PHE A O 1
ATOM 850 N N . GLU A 1 98 ? -18.134 19.709 9.119 1.00 71.44 98 GLU A N 1
ATOM 851 C CA . GLU A 1 98 ? -19.451 19.088 9.020 1.00 71.44 98 GLU A CA 1
ATOM 852 C C . GLU A 1 98 ? -19.358 17.856 8.104 1.00 71.44 98 GLU A C 1
ATOM 854 O O . GLU A 1 98 ? -18.735 17.925 7.044 1.00 71.44 98 GLU A O 1
ATOM 859 N N . ARG A 1 99 ? -19.998 16.738 8.484 1.00 77.94 99 ARG A N 1
ATOM 860 C CA . ARG A 1 99 ? -20.207 15.551 7.626 1.00 77.94 99 ARG A CA 1
ATOM 861 C C . ARG A 1 99 ? -18.944 14.743 7.293 1.00 77.94 99 ARG A C 1
ATOM 863 O O . ARG A 1 99 ? -18.628 14.482 6.130 1.00 77.94 99 ARG A O 1
ATOM 870 N N . ILE A 1 100 ? -18.233 14.260 8.314 1.00 77.50 100 ILE A N 1
ATOM 871 C CA . ILE A 1 100 ? -17.054 13.379 8.115 1.00 77.50 100 ILE A CA 1
ATOM 872 C C . ILE A 1 100 ? -17.415 12.055 7.434 1.00 77.50 100 ILE A C 1
ATOM 874 O O . ILE A 1 100 ? -16.575 11.437 6.780 1.00 77.50 100 ILE A O 1
ATOM 878 N N . ASP A 1 101 ? -18.667 11.620 7.545 1.00 74.88 101 ASP A N 1
ATOM 879 C CA . ASP A 1 101 ? -19.195 10.472 6.813 1.00 74.88 101 ASP A CA 1
ATOM 880 C C . ASP A 1 101 ? -18.925 10.580 5.303 1.00 74.88 101 ASP A C 1
ATOM 882 O O . ASP A 1 101 ? -18.492 9.604 4.687 1.00 74.88 101 ASP A O 1
ATOM 886 N N . LEU A 1 102 ? -19.072 11.779 4.726 1.00 77.69 102 LEU A N 1
ATOM 887 C CA . LEU A 1 102 ? -18.762 12.038 3.317 1.00 77.69 102 LEU A CA 1
ATOM 888 C C . LEU A 1 102 ? -17.259 11.959 3.033 1.00 77.69 102 LEU A C 1
ATOM 890 O O . LEU A 1 102 ? -16.856 11.415 2.006 1.00 77.69 102 LEU A O 1
ATOM 894 N N . LEU A 1 103 ? -16.419 12.450 3.948 1.00 75.62 103 LEU A N 1
ATOM 895 C CA . LEU A 1 103 ? -14.962 12.376 3.813 1.00 75.62 103 LEU A CA 1
ATOM 896 C C . LEU A 1 103 ? -14.474 10.918 3.816 1.00 75.62 103 LEU A C 1
ATOM 898 O O . LEU A 1 103 ? -13.617 10.550 3.012 1.00 75.62 103 LEU A O 1
ATOM 902 N N . LEU A 1 104 ? -15.051 10.070 4.673 1.00 75.50 104 LEU A N 1
ATOM 903 C CA . LEU A 1 104 ? -14.760 8.635 4.704 1.00 75.50 104 LEU A CA 1
ATOM 904 C C . LEU A 1 104 ? -15.208 7.929 3.416 1.00 75.50 104 LEU A C 1
ATOM 906 O O . LEU A 1 104 ? -14.464 7.113 2.873 1.00 75.50 104 LEU A O 1
ATOM 910 N N . GLN A 1 105 ? -16.394 8.255 2.895 1.00 79.94 105 GLN A N 1
ATOM 911 C CA . GLN A 1 105 ? -16.872 7.718 1.613 1.00 79.94 105 GLN A CA 1
ATOM 912 C C . GLN A 1 105 ? -15.985 8.153 0.439 1.00 79.94 105 GLN A C 1
ATOM 914 O O . GLN A 1 105 ? -15.648 7.345 -0.435 1.00 79.94 105 GLN A O 1
ATOM 919 N N . PHE A 1 106 ? -15.556 9.415 0.437 1.00 78.56 106 PHE A N 1
ATOM 920 C CA . PHE A 1 106 ? -14.613 9.932 -0.547 1.00 78.56 106 PHE A CA 1
ATOM 921 C C . PHE A 1 106 ? -13.275 9.191 -0.472 1.00 78.56 106 PHE A C 1
ATOM 923 O O . PHE A 1 106 ? -12.754 8.762 -1.499 1.00 78.56 106 PHE A O 1
ATOM 930 N N . GLN A 1 107 ? -12.761 8.942 0.734 1.00 79.00 107 GLN A N 1
ATOM 931 C CA . GLN A 1 107 ? -11.524 8.190 0.936 1.00 79.00 107 GLN A CA 1
ATOM 932 C C . GLN A 1 107 ? -11.592 6.771 0.345 1.00 79.00 107 GLN A C 1
ATOM 934 O O . GLN A 1 107 ? -10.636 6.339 -0.300 1.00 79.00 107 GLN A O 1
ATOM 939 N N . ILE A 1 108 ? -12.712 6.057 0.517 1.00 84.00 108 ILE A N 1
ATOM 940 C CA . ILE A 1 108 ? -12.917 4.729 -0.094 1.00 84.00 108 ILE A CA 1
ATOM 941 C C . ILE A 1 108 ? -12.797 4.826 -1.618 1.00 84.00 108 ILE A C 1
ATOM 943 O O . ILE A 1 108 ? -12.078 4.043 -2.238 1.00 84.00 108 ILE A O 1
ATOM 947 N N . SER A 1 109 ? -13.466 5.816 -2.214 1.00 84.00 109 SER A N 1
ATOM 948 C CA . SER A 1 109 ? -13.443 6.044 -3.663 1.00 84.00 109 SER A CA 1
ATOM 949 C C . SER A 1 109 ? -12.025 6.329 -4.157 1.00 84.00 109 SER A C 1
ATOM 951 O O . SER A 1 109 ? -11.574 5.728 -5.129 1.00 84.00 109 SER A O 1
ATOM 953 N N . VAL A 1 110 ? -11.290 7.186 -3.445 1.00 80.75 110 VAL A N 1
ATOM 954 C CA . VAL A 1 110 ? -9.893 7.521 -3.744 1.00 80.75 110 VAL A CA 1
ATOM 955 C C . VAL A 1 110 ? -9.000 6.279 -3.696 1.00 80.75 110 VAL A C 1
ATOM 957 O O . VAL A 1 110 ? -8.229 6.052 -4.626 1.00 80.75 110 VAL A O 1
ATOM 960 N N . PHE A 1 111 ? -9.123 5.432 -2.671 1.00 82.00 111 PHE A N 1
ATOM 961 C CA . PHE A 1 111 ? -8.325 4.206 -2.580 1.00 82.00 111 PHE A CA 1
ATOM 962 C C . PHE A 1 111 ? -8.617 3.215 -3.711 1.00 82.00 111 PHE A C 1
ATOM 964 O O . PHE A 1 111 ? -7.681 2.677 -4.301 1.00 82.00 111 PHE A O 1
ATOM 971 N N . ILE A 1 112 ? -9.887 3.025 -4.080 1.00 85.56 112 ILE A N 1
ATOM 972 C CA . ILE A 1 112 ? -10.261 2.169 -5.217 1.00 85.56 112 ILE A CA 1
ATOM 973 C C . ILE A 1 112 ? -9.687 2.727 -6.528 1.00 85.56 112 ILE A C 1
ATOM 975 O O . ILE A 1 112 ? -9.121 1.976 -7.327 1.00 85.56 112 ILE A O 1
ATOM 979 N N . ILE A 1 113 ? -9.785 4.046 -6.733 1.00 84.50 113 ILE A N 1
ATOM 980 C CA . ILE A 1 113 ? -9.228 4.726 -7.908 1.00 84.50 113 ILE A CA 1
ATOM 981 C C . ILE A 1 113 ? -7.709 4.559 -7.974 1.00 84.50 113 ILE A C 1
ATOM 983 O O . ILE A 1 113 ? -7.184 4.439 -9.073 1.00 84.50 113 ILE A O 1
ATOM 987 N N . PHE A 1 114 ? -6.993 4.520 -6.848 1.00 80.25 114 PHE A N 1
ATOM 988 C CA . PHE A 1 114 ? -5.545 4.294 -6.844 1.00 80.25 114 PHE A CA 1
ATOM 989 C C . PHE A 1 114 ? -5.146 2.834 -7.099 1.00 80.25 114 PHE A C 1
ATOM 991 O O . PHE A 1 114 ? -4.147 2.586 -7.779 1.00 80.25 114 PHE A O 1
ATOM 998 N N . GLU A 1 115 ? -5.910 1.858 -6.604 1.00 86.00 115 GLU A N 1
ATOM 999 C CA . GLU A 1 115 ? -5.609 0.433 -6.811 1.00 86.00 115 GLU A CA 1
ATOM 1000 C C . GLU A 1 115 ? -5.877 -0.029 -8.255 1.00 86.00 115 GLU A C 1
ATOM 1002 O O . GLU A 1 115 ? -5.186 -0.910 -8.777 1.00 86.00 115 GLU A O 1
ATOM 1007 N N . TYR A 1 116 ? -6.840 0.584 -8.949 1.00 87.19 116 TYR A N 1
ATOM 1008 C CA . TYR A 1 116 ? -7.200 0.177 -10.309 1.00 87.19 116 TYR A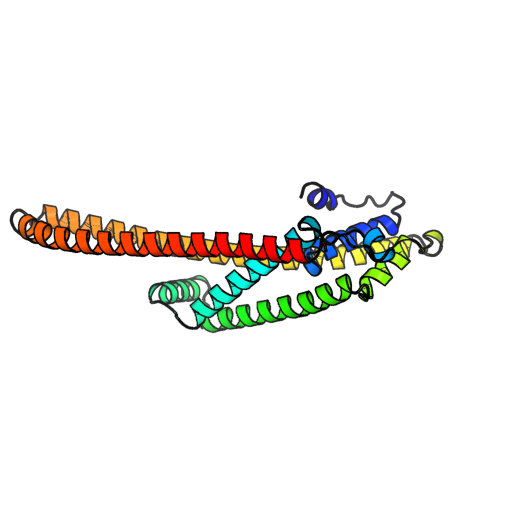 CA 1
ATOM 1009 C C . TYR A 1 116 ? -6.071 0.373 -11.354 1.00 87.19 116 TYR A C 1
ATOM 1011 O O . TYR A 1 116 ? -5.730 -0.593 -12.050 1.00 87.19 116 TYR A O 1
ATOM 1019 N N . PRO A 1 117 ? -5.421 1.552 -11.472 1.00 85.06 117 PRO A N 1
ATOM 1020 C CA . PRO A 1 117 ? -4.264 1.755 -12.341 1.00 85.06 117 PRO A CA 1
ATOM 1021 C C . PRO A 1 117 ? -3.099 0.832 -11.999 1.00 85.06 117 PRO A C 1
ATOM 1023 O O . PRO A 1 117 ? -2.450 0.317 -12.910 1.00 85.06 117 PRO A O 1
ATOM 1026 N N . TRP A 1 118 ? -2.860 0.575 -10.707 1.00 88.38 118 TRP A N 1
ATOM 1027 C CA . TRP A 1 118 ? -1.814 -0.351 -10.279 1.00 88.38 118 TRP A CA 1
ATOM 1028 C C . TRP A 1 118 ? -2.014 -1.736 -10.901 1.00 88.38 118 TRP A C 1
ATOM 1030 O O . TRP A 1 118 ? -1.082 -2.279 -11.494 1.00 88.38 118 TRP A O 1
ATOM 1040 N N . TRP A 1 119 ? -3.237 -2.274 -10.868 1.00 89.50 119 TRP A N 1
ATOM 1041 C CA . TRP A 1 119 ? -3.539 -3.574 -11.473 1.00 89.50 119 TRP A CA 1
ATOM 1042 C C . TRP A 1 119 ? -3.291 -3.606 -12.991 1.00 89.50 119 TRP A C 1
ATOM 1044 O O . TRP A 1 119 ? -2.830 -4.611 -13.542 1.00 89.50 119 TRP A O 1
ATOM 1054 N N . ILE A 1 120 ? -3.566 -2.498 -13.688 1.00 90.38 120 ILE A N 1
ATOM 1055 C CA . ILE A 1 120 ? -3.258 -2.356 -15.118 1.00 90.38 120 ILE A CA 1
ATOM 1056 C C . ILE A 1 120 ? -1.744 -2.393 -15.342 1.00 90.38 120 ILE A C 1
ATOM 1058 O O . ILE A 1 120 ? -1.277 -3.127 -16.218 1.00 90.38 120 ILE A O 1
ATOM 1062 N N . PHE A 1 121 ? -0.973 -1.631 -14.563 1.00 88.00 121 PHE A N 1
ATOM 1063 C CA . PHE A 1 121 ? 0.486 -1.601 -14.678 1.00 88.00 121 PHE A CA 1
ATOM 1064 C C . PHE A 1 121 ? 1.106 -2.953 -14.353 1.00 88.00 121 PHE A C 1
ATOM 1066 O O . PHE A 1 121 ? 1.897 -3.456 -15.144 1.00 88.00 121 PHE A O 1
ATOM 1073 N N . PHE A 1 122 ? 0.677 -3.583 -13.261 1.00 91.75 122 PHE A N 1
ATOM 1074 C CA . PHE A 1 122 ? 1.114 -4.911 -12.847 1.00 91.75 122 PHE A CA 1
ATOM 1075 C C . PHE A 1 122 ? 0.985 -5.929 -13.987 1.00 91.75 122 PHE A C 1
ATOM 1077 O O . PHE A 1 122 ? 1.957 -6.596 -14.348 1.00 91.75 122 PHE A O 1
ATOM 1084 N N . ARG A 1 123 ? -0.189 -5.988 -14.635 1.00 93.81 123 ARG A N 1
ATOM 1085 C CA . ARG A 1 123 ? -0.405 -6.879 -15.783 1.00 93.81 123 ARG A CA 1
ATOM 1086 C C . ARG A 1 123 ? 0.473 -6.516 -16.975 1.00 93.81 123 ARG A C 1
ATOM 1088 O O . ARG A 1 123 ? 1.068 -7.414 -17.564 1.00 93.81 123 ARG A O 1
ATOM 1095 N N . LYS A 1 124 ? 0.572 -5.234 -17.336 1.00 92.94 124 LYS A N 1
ATOM 1096 C CA . LYS A 1 124 ? 1.398 -4.799 -18.475 1.00 92.94 124 LYS A CA 1
ATOM 1097 C C . LYS A 1 124 ? 2.883 -5.099 -18.269 1.00 92.94 124 LYS A C 1
ATOM 1099 O O . LYS A 1 124 ? 3.541 -5.488 -19.228 1.00 92.94 124 LYS A O 1
ATOM 1104 N N . ILE A 1 125 ? 3.390 -4.949 -17.045 1.00 93.06 125 ILE A N 1
ATOM 1105 C CA . ILE A 1 125 ? 4.791 -5.218 -16.701 1.00 93.06 125 ILE A CA 1
ATOM 1106 C C . ILE A 1 125 ? 5.091 -6.714 -16.818 1.00 93.06 125 ILE A C 1
ATOM 1108 O O . ILE A 1 125 ? 6.053 -7.080 -17.483 1.00 93.06 125 ILE A O 1
ATOM 1112 N N . LEU A 1 126 ? 4.242 -7.584 -16.261 1.00 92.81 126 LEU A N 1
ATOM 1113 C CA . LEU A 1 126 ? 4.447 -9.036 -16.352 1.00 92.81 126 LEU A CA 1
ATOM 1114 C C . LEU A 1 126 ? 4.348 -9.581 -17.787 1.00 92.81 126 LEU A C 1
ATOM 1116 O O . LEU A 1 126 ? 4.975 -10.586 -18.100 1.00 92.81 126 LEU A O 1
ATOM 1120 N N . HIS A 1 127 ? 3.591 -8.914 -18.664 1.00 94.19 127 HIS A N 1
ATOM 1121 C CA . HIS A 1 127 ? 3.517 -9.249 -20.092 1.00 94.19 127 HIS A CA 1
ATOM 1122 C C . HIS A 1 127 ? 4.584 -8.540 -20.942 1.00 94.19 127 HIS A C 1
ATOM 1124 O O . HIS A 1 127 ? 4.529 -8.618 -22.168 1.00 94.19 127 HIS A O 1
ATOM 1130 N N . TYR A 1 128 ? 5.524 -7.816 -20.325 1.00 92.88 128 TYR A N 1
ATOM 1131 C CA . TYR A 1 128 ? 6.573 -7.056 -21.015 1.00 92.88 128 TYR A CA 1
ATOM 1132 C C . TYR A 1 128 ? 6.042 -6.054 -22.057 1.00 92.88 128 TYR A C 1
ATOM 1134 O O . TYR A 1 128 ? 6.710 -5.733 -23.039 1.00 92.88 128 TYR A O 1
ATOM 1142 N N . ASN A 1 129 ? 4.825 -5.544 -21.844 1.00 92.44 129 ASN A N 1
ATOM 1143 C CA . ASN A 1 129 ? 4.148 -4.589 -22.726 1.00 92.44 129 ASN A CA 1
ATOM 1144 C C . ASN A 1 129 ? 3.939 -3.228 -22.040 1.00 92.44 129 ASN A C 1
ATOM 1146 O O . ASN A 1 129 ? 2.985 -2.491 -22.303 1.00 92.44 129 ASN A O 1
ATOM 1150 N N . PHE A 1 130 ? 4.805 -2.900 -21.086 1.00 90.81 130 PHE A N 1
ATOM 1151 C CA . PHE A 1 130 ? 4.766 -1.627 -20.395 1.00 90.81 130 PHE A CA 1
ATOM 1152 C C . PHE A 1 130 ? 5.739 -0.634 -21.035 1.00 90.81 130 PHE A C 1
ATOM 1154 O O . PHE A 1 130 ? 6.957 -0.743 -20.909 1.00 90.81 130 PHE A O 1
ATOM 1161 N N . GLN A 1 131 ? 5.180 0.357 -21.734 1.00 87.44 131 GLN A N 1
ATOM 1162 C CA . GLN A 1 131 ? 5.949 1.320 -22.527 1.00 87.44 131 GLN A CA 1
ATOM 1163 C C . GLN A 1 131 ? 6.943 2.140 -21.699 1.00 87.44 131 GLN A C 1
ATOM 1165 O O . GLN A 1 131 ? 8.020 2.448 -22.198 1.00 87.44 131 GLN A O 1
ATOM 1170 N N . ALA A 1 132 ? 6.622 2.466 -20.442 1.00 84.94 132 ALA A N 1
ATOM 1171 C CA . ALA A 1 132 ? 7.542 3.238 -19.609 1.00 84.94 132 ALA A CA 1
ATOM 1172 C C . ALA A 1 132 ? 8.824 2.451 -19.291 1.00 84.94 132 ALA A C 1
ATOM 1174 O O . ALA A 1 132 ? 9.901 3.032 -19.294 1.00 84.94 132 ALA A O 1
ATOM 1175 N N . ASN A 1 133 ? 8.753 1.128 -19.119 1.00 86.56 133 ASN A N 1
ATOM 1176 C CA . ASN A 1 133 ? 9.964 0.320 -18.955 1.00 86.56 133 ASN A CA 1
ATOM 1177 C C . ASN A 1 133 ? 10.791 0.273 -20.239 1.00 86.56 133 ASN A C 1
ATOM 1179 O O . ASN A 1 133 ? 12.005 0.414 -20.174 1.00 86.56 133 ASN A O 1
ATOM 1183 N N . ASN A 1 134 ? 10.146 0.159 -21.405 1.00 87.19 134 ASN A N 1
ATOM 1184 C CA . ASN A 1 134 ? 10.851 0.242 -22.689 1.00 87.19 134 ASN A CA 1
ATOM 1185 C C . ASN A 1 134 ? 11.556 1.598 -22.847 1.00 87.19 134 ASN A C 1
ATOM 1187 O O . ASN A 1 134 ? 12.674 1.661 -23.352 1.00 87.19 134 ASN A O 1
ATOM 1191 N N . PHE A 1 135 ? 10.912 2.678 -22.393 1.00 86.31 135 PHE A N 1
ATOM 1192 C CA . PHE A 1 135 ? 11.520 4.002 -22.321 1.00 86.31 135 PHE A CA 1
ATOM 1193 C C . PHE A 1 135 ? 12.744 3.981 -21.396 1.00 86.31 135 PHE A C 1
ATOM 1195 O O . PHE A 1 135 ? 13.830 4.344 -21.836 1.00 86.31 135 PHE A O 1
ATOM 1202 N N . PHE A 1 136 ? 12.629 3.475 -20.167 1.00 87.38 136 PHE A N 1
ATOM 1203 C CA . PHE A 1 136 ? 13.771 3.401 -19.251 1.00 87.38 136 PHE A CA 1
ATOM 1204 C C . PHE A 1 136 ? 14.934 2.566 -19.803 1.00 87.38 136 PHE A C 1
ATOM 1206 O O . PHE A 1 136 ? 16.066 3.036 -19.758 1.00 87.38 136 PHE A O 1
ATOM 1213 N N . CYS A 1 137 ? 14.681 1.398 -20.404 1.00 87.19 137 CYS A N 1
ATOM 1214 C CA . CYS A 1 137 ? 15.721 0.599 -21.065 1.00 87.19 137 CYS A CA 1
ATOM 1215 C C . CYS A 1 137 ? 16.402 1.390 -22.191 1.00 87.19 137 CYS A C 1
ATOM 1217 O O . CYS A 1 137 ? 17.628 1.483 -22.234 1.00 87.19 137 CYS A O 1
ATOM 1219 N N . LYS A 1 138 ? 15.616 2.038 -23.065 1.00 87.06 138 LYS A N 1
ATOM 1220 C CA . LYS A 1 138 ? 16.152 2.832 -24.178 1.00 87.06 138 LYS A CA 1
ATOM 1221 C C . LYS A 1 138 ? 17.081 3.938 -23.688 1.00 87.06 138 LYS A C 1
ATOM 1223 O O . LYS A 1 138 ? 18.170 4.102 -24.228 1.00 87.06 138 LYS A O 1
ATOM 1228 N N . TYR A 1 139 ? 16.651 4.703 -22.691 1.00 82.50 139 TYR A N 1
ATOM 1229 C CA . TYR A 1 139 ? 17.442 5.831 -22.216 1.00 82.50 139 TYR A CA 1
ATOM 1230 C C . TYR A 1 139 ? 18.597 5.411 -21.299 1.00 82.50 139 TYR A C 1
ATOM 1232 O O . TYR A 1 139 ? 19.582 6.131 -21.219 1.00 82.50 139 TYR A O 1
ATOM 1240 N N . ARG A 1 140 ? 18.524 4.246 -20.647 1.00 82.94 140 ARG A N 1
ATOM 1241 C CA . ARG A 1 140 ? 19.636 3.718 -19.850 1.00 82.94 140 ARG A CA 1
ATOM 1242 C C . ARG A 1 140 ? 20.773 3.177 -20.720 1.00 82.94 140 ARG A C 1
ATOM 1244 O O . ARG A 1 140 ? 21.926 3.457 -20.423 1.00 82.94 140 ARG A O 1
ATOM 1251 N N . TYR A 1 141 ? 20.469 2.400 -21.764 1.00 81.12 141 TYR A N 1
ATOM 1252 C CA . TYR A 1 141 ? 21.497 1.678 -22.536 1.00 81.12 141 TYR A CA 1
ATOM 1253 C C . TYR A 1 141 ? 21.875 2.333 -23.866 1.00 81.12 141 TYR A C 1
ATOM 1255 O O . TYR A 1 141 ? 22.964 2.084 -24.379 1.00 81.12 141 TYR A O 1
ATOM 1263 N N . HIS A 1 142 ? 20.989 3.139 -24.456 1.00 76.75 142 HIS A N 1
ATOM 1264 C CA . HIS A 1 142 ? 21.188 3.681 -25.806 1.00 76.75 142 HIS A CA 1
ATOM 1265 C C . HIS A 1 142 ? 21.274 5.205 -25.856 1.00 76.75 142 HIS A C 1
ATOM 1267 O O . HIS A 1 142 ? 21.441 5.766 -26.941 1.00 76.75 142 HIS A O 1
ATOM 1273 N N . PHE A 1 143 ? 21.147 5.890 -24.719 1.00 79.12 143 PHE A N 1
ATOM 1274 C CA . PHE A 1 143 ? 21.306 7.335 -24.688 1.00 79.12 143 PHE A CA 1
ATOM 1275 C C . PHE A 1 143 ? 22.788 7.706 -24.687 1.00 79.12 143 PHE A C 1
ATOM 1277 O O . PHE A 1 143 ? 23.558 7.237 -23.855 1.00 79.12 143 PHE A O 1
ATOM 1284 N N . ASN A 1 144 ? 23.188 8.554 -25.632 1.00 77.44 144 ASN A N 1
ATOM 1285 C CA . ASN A 1 144 ? 24.536 9.099 -25.666 1.00 77.44 144 ASN A CA 1
ATOM 1286 C C . ASN A 1 144 ? 24.545 10.445 -24.933 1.00 77.44 144 ASN A C 1
ATOM 1288 O O . ASN A 1 144 ? 24.026 11.436 -25.447 1.00 77.44 144 ASN A O 1
ATOM 1292 N N . ASP A 1 145 ? 25.173 10.479 -23.758 1.00 70.94 145 ASP A N 1
ATOM 1293 C CA . ASP A 1 145 ? 25.268 11.666 -22.899 1.00 70.94 145 ASP A CA 1
ATOM 1294 C C . ASP A 1 145 ? 25.895 12.887 -23.582 1.00 70.94 145 ASP A C 1
ATOM 1296 O O . ASP A 1 145 ? 25.667 14.014 -23.142 1.00 70.94 145 ASP A O 1
ATOM 1300 N N . ASN A 1 146 ? 26.656 12.676 -24.661 1.00 72.81 146 ASN A N 1
ATOM 1301 C CA . ASN A 1 146 ? 27.317 13.734 -25.423 1.00 72.81 146 ASN A CA 1
ATOM 1302 C C . ASN A 1 146 ? 26.387 14.434 -26.431 1.00 72.81 146 ASN A C 1
ATOM 1304 O O . ASN A 1 146 ? 26.800 15.402 -27.062 1.00 72.81 146 ASN A O 1
ATOM 1308 N N . GLN A 1 147 ? 25.154 13.948 -26.623 1.00 75.75 147 GLN A N 1
ATOM 1309 C CA . GLN A 1 147 ? 24.176 14.572 -27.527 1.00 75.75 147 GLN A CA 1
ATOM 1310 C C . GLN A 1 147 ? 23.454 15.768 -26.904 1.00 75.75 147 GLN A C 1
ATOM 1312 O O . GLN A 1 147 ? 22.859 16.560 -27.633 1.00 75.75 147 GLN A O 1
ATOM 1317 N N . LEU A 1 148 ? 23.469 15.887 -25.575 1.00 73.56 148 LEU A N 1
ATOM 1318 C CA . LEU A 1 148 ? 22.812 16.974 -24.864 1.00 73.56 148 LEU A CA 1
ATOM 1319 C C . LEU A 1 148 ? 23.853 17.943 -24.315 1.00 73.56 148 LEU A C 1
ATOM 1321 O O . LEU A 1 148 ? 24.789 17.538 -23.625 1.00 73.56 148 LEU A O 1
ATOM 1325 N N . ASP A 1 149 ? 23.646 19.227 -24.583 1.00 78.12 149 ASP A N 1
ATOM 1326 C CA . ASP A 1 149 ? 24.443 20.276 -23.966 1.00 78.12 149 ASP A CA 1
ATOM 1327 C C . ASP A 1 149 ? 24.259 20.259 -22.435 1.00 78.12 149 ASP A C 1
ATOM 1329 O O . ASP A 1 149 ? 23.193 19.908 -21.906 1.00 78.12 149 ASP A O 1
ATOM 1333 N N . ASN A 1 150 ? 25.336 20.569 -21.715 1.00 75.81 150 ASN A N 1
ATOM 1334 C CA . ASN A 1 150 ? 25.477 20.274 -20.291 1.00 75.81 150 ASN A CA 1
ATOM 1335 C C . ASN A 1 150 ? 24.422 21.008 -19.446 1.00 75.81 150 ASN A C 1
ATOM 1337 O O . ASN A 1 150 ? 23.877 20.434 -18.500 1.00 75.81 150 ASN A O 1
ATOM 1341 N N . ASP A 1 151 ? 24.072 22.234 -19.835 1.00 73.75 151 ASP A N 1
ATOM 1342 C CA . ASP A 1 151 ? 23.070 23.046 -19.142 1.00 73.75 151 ASP A CA 1
ATOM 1343 C C . ASP A 1 151 ? 21.673 22.418 -19.245 1.00 73.75 151 ASP A C 1
ATOM 1345 O O . ASP A 1 151 ? 20.997 22.207 -18.233 1.00 73.75 151 ASP A O 1
ATOM 1349 N N . TYR A 1 152 ? 21.252 22.019 -20.448 1.00 77.69 152 TYR A N 1
ATOM 1350 C CA . TYR A 1 152 ? 19.963 21.352 -20.658 1.00 77.69 152 TYR A CA 1
ATOM 1351 C C . TYR A 1 152 ? 19.896 19.992 -19.969 1.00 77.69 152 TYR A C 1
ATOM 1353 O O . TYR A 1 152 ? 18.847 19.621 -19.432 1.00 77.69 152 TYR A O 1
ATOM 1361 N N . ARG A 1 153 ? 21.021 19.269 -19.923 1.00 72.50 153 ARG A N 1
ATOM 1362 C CA . ARG A 1 153 ? 21.129 18.016 -19.173 1.00 72.50 153 ARG A CA 1
ATOM 1363 C C . ARG A 1 153 ? 20.857 18.263 -17.695 1.00 72.50 153 ARG A C 1
ATOM 1365 O O . ARG A 1 153 ? 19.986 17.609 -17.130 1.00 72.50 153 ARG A O 1
ATOM 1372 N N . GLN A 1 154 ? 21.505 19.248 -17.078 1.00 74.25 154 GLN A N 1
ATOM 1373 C CA . GLN A 1 154 ? 21.261 19.571 -15.670 1.00 74.25 154 GLN A CA 1
ATOM 1374 C C . GLN A 1 154 ? 19.809 19.990 -15.387 1.00 74.25 154 GLN A C 1
ATOM 1376 O O . GLN A 1 154 ? 19.247 19.581 -14.366 1.00 74.25 154 GLN A O 1
ATOM 1381 N N . TYR A 1 155 ? 19.172 20.753 -16.280 1.00 78.75 155 TYR A N 1
ATOM 1382 C CA . TYR A 1 155 ? 17.755 21.106 -16.138 1.00 78.75 155 TYR A CA 1
ATOM 1383 C C . TYR A 1 155 ? 16.838 19.884 -16.191 1.00 78.75 155 TYR A C 1
ATOM 1385 O O . TYR A 1 155 ? 15.973 19.733 -15.327 1.00 78.75 155 TYR A O 1
ATOM 1393 N N . LEU A 1 156 ? 17.041 18.997 -17.166 1.00 76.25 156 LEU A N 1
ATOM 1394 C CA . LEU A 1 156 ? 16.253 17.774 -17.317 1.00 76.25 156 LEU A CA 1
ATOM 1395 C C . LEU A 1 156 ? 16.407 16.861 -16.095 1.00 76.25 156 LEU A C 1
ATOM 1397 O O . LEU A 1 156 ? 15.417 16.370 -15.557 1.00 76.25 156 LEU A O 1
ATOM 1401 N N . ILE A 1 157 ? 17.637 16.712 -15.604 1.00 75.38 157 ILE A N 1
ATOM 1402 C CA . ILE A 1 157 ? 17.962 15.967 -14.386 1.00 75.38 157 ILE A CA 1
ATOM 1403 C C . ILE A 1 157 ? 17.210 16.535 -13.182 1.00 75.38 157 ILE A C 1
ATOM 1405 O O . ILE A 1 157 ? 16.539 15.796 -12.461 1.00 75.38 157 ILE A O 1
ATOM 1409 N N . ARG A 1 158 ? 17.274 17.855 -12.970 1.00 76.31 158 ARG A N 1
ATOM 1410 C CA . ARG A 1 158 ? 16.558 18.509 -11.867 1.00 76.31 158 ARG A CA 1
ATOM 1411 C C . ARG A 1 158 ? 15.056 18.322 -11.994 1.00 76.31 158 ARG A C 1
ATOM 1413 O O . ARG A 1 158 ? 14.409 18.015 -10.999 1.00 76.31 158 ARG A O 1
ATOM 1420 N N . LEU A 1 159 ? 14.509 18.469 -13.195 1.00 76.88 159 LEU A N 1
ATOM 1421 C CA . LEU A 1 159 ? 13.082 18.315 -13.438 1.00 76.88 159 LEU A CA 1
ATOM 1422 C C . LEU A 1 159 ? 12.619 16.882 -13.162 1.00 76.88 159 LEU A C 1
ATOM 1424 O O . LEU A 1 159 ? 11.615 16.707 -12.485 1.00 76.88 159 LEU A O 1
ATOM 1428 N N . ILE A 1 160 ? 13.364 15.867 -13.604 1.00 74.94 160 ILE A N 1
ATOM 1429 C CA . ILE A 1 160 ? 13.055 14.452 -13.353 1.00 74.94 160 ILE A CA 1
ATOM 1430 C C . ILE A 1 160 ? 13.164 14.128 -11.861 1.00 74.94 160 ILE A C 1
ATOM 1432 O O . ILE A 1 160 ? 12.236 13.554 -11.289 1.00 74.94 160 ILE A O 1
ATOM 1436 N N . CYS A 1 161 ? 14.252 14.541 -11.207 1.00 72.50 161 CYS A N 1
ATOM 1437 C CA . CYS A 1 161 ? 14.446 14.323 -9.776 1.00 72.50 161 CYS A CA 1
ATOM 1438 C C . CYS A 1 161 ? 13.355 15.007 -8.946 1.00 72.50 161 CYS A C 1
ATOM 1440 O O . CYS A 1 161 ? 12.778 14.381 -8.060 1.00 72.50 161 CYS A O 1
ATOM 1442 N N . ILE A 1 162 ? 13.031 16.268 -9.237 1.00 73.75 162 ILE A N 1
ATOM 1443 C CA . ILE A 1 162 ? 11.974 16.992 -8.526 1.00 73.75 162 ILE A CA 1
ATOM 1444 C C . ILE A 1 162 ? 10.618 16.357 -8.836 1.00 73.75 162 ILE A C 1
ATOM 1446 O O . ILE A 1 162 ? 9.905 15.980 -7.916 1.00 73.75 162 ILE A O 1
ATOM 1450 N N . ALA A 1 163 ? 10.254 16.180 -10.104 1.00 73.94 163 ALA A N 1
ATOM 1451 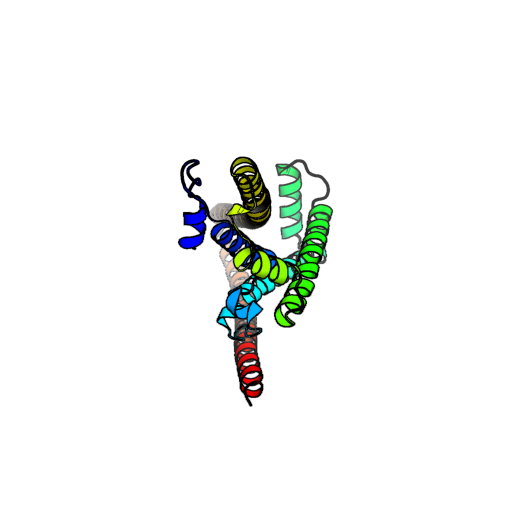C CA . ALA A 1 163 ? 8.929 15.690 -10.461 1.00 73.94 163 ALA A CA 1
ATOM 1452 C C . ALA A 1 163 ? 8.680 14.277 -9.925 1.00 73.94 163 ALA A C 1
ATOM 1454 O O . ALA A 1 163 ? 7.653 14.031 -9.309 1.00 73.94 163 ALA A O 1
ATOM 1455 N N . ILE A 1 164 ? 9.610 13.343 -10.105 1.00 72.81 164 ILE A N 1
ATOM 1456 C CA . ILE A 1 164 ? 9.343 11.935 -9.800 1.00 72.81 164 ILE A CA 1
ATOM 1457 C C . ILE A 1 164 ? 9.629 11.637 -8.330 1.00 72.81 164 ILE A C 1
ATOM 1459 O O . ILE A 1 164 ? 8.760 11.097 -7.644 1.00 72.81 164 ILE A O 1
ATOM 1463 N N . ASN A 1 165 ? 10.793 12.037 -7.805 1.00 70.31 165 ASN A N 1
ATOM 1464 C CA . ASN A 1 165 ? 11.125 11.725 -6.415 1.00 70.31 165 ASN A CA 1
ATOM 1465 C C . ASN A 1 165 ? 10.345 12.591 -5.430 1.00 70.31 165 ASN A C 1
ATOM 1467 O O . ASN A 1 165 ? 9.915 12.062 -4.408 1.00 70.31 165 ASN A O 1
ATOM 1471 N N . LEU A 1 166 ? 10.126 13.885 -5.702 1.00 73.69 166 LEU A N 1
ATOM 1472 C CA . LEU A 1 166 ? 9.375 14.726 -4.766 1.00 73.69 166 LEU A CA 1
ATOM 1473 C C . LEU A 1 166 ? 7.884 14.398 -4.802 1.00 73.69 166 LEU A C 1
ATOM 1475 O O . LEU A 1 166 ? 7.307 14.246 -3.731 1.00 73.69 166 LEU A O 1
ATOM 1479 N N . LEU A 1 167 ? 7.260 14.263 -5.983 1.00 75.81 167 LEU A N 1
ATOM 1480 C CA . LEU A 1 167 ? 5.808 14.045 -6.057 1.00 75.81 167 LEU A CA 1
ATOM 1481 C C . LEU A 1 167 ? 5.406 12.652 -5.576 1.00 75.81 167 LEU A C 1
ATOM 1483 O O . LEU A 1 167 ? 4.477 12.536 -4.786 1.00 75.81 167 LEU A O 1
ATOM 1487 N N . LEU A 1 168 ? 6.095 11.585 -5.998 1.00 76.56 168 LEU A N 1
ATOM 1488 C CA . LEU A 1 168 ? 5.724 10.234 -5.557 1.00 76.56 168 LEU A CA 1
ATOM 1489 C C . LEU A 1 168 ? 5.966 10.054 -4.062 1.00 76.56 168 LEU A C 1
ATOM 1491 O O . LEU A 1 168 ? 5.133 9.480 -3.359 1.00 76.56 168 LEU A O 1
ATOM 1495 N N . ARG A 1 169 ? 7.084 10.584 -3.557 1.00 75.94 169 ARG A N 1
ATOM 1496 C CA . ARG A 1 169 ? 7.401 10.509 -2.133 1.00 75.94 169 ARG A CA 1
ATOM 1497 C C . ARG A 1 169 ? 6.480 11.390 -1.303 1.00 75.94 169 ARG A C 1
ATOM 1499 O O . ARG A 1 169 ? 6.083 10.953 -0.228 1.00 75.94 169 ARG A O 1
ATOM 1506 N N . SER A 1 170 ? 6.135 12.592 -1.768 1.00 74.38 170 SER A N 1
ATOM 1507 C CA . SER A 1 170 ? 5.192 13.453 -1.055 1.00 74.38 170 SER A CA 1
ATOM 1508 C C . SER A 1 170 ? 3.825 12.789 -0.995 1.00 74.38 170 SER A C 1
ATOM 1510 O O . SER A 1 170 ? 3.336 12.593 0.107 1.00 74.38 170 SER A O 1
ATOM 1512 N N . LEU A 1 171 ? 3.285 12.303 -2.119 1.00 77.31 171 LEU A N 1
ATOM 1513 C CA . LEU A 1 171 ? 2.014 11.571 -2.161 1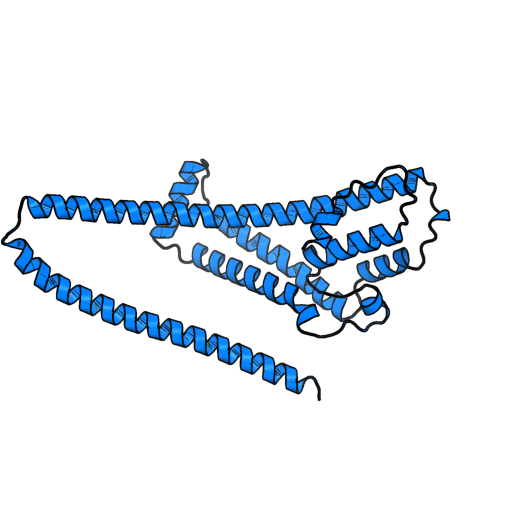.00 77.31 171 LEU A CA 1
ATOM 1514 C C . LEU A 1 171 ? 2.007 10.376 -1.204 1.00 77.31 171 LEU A C 1
ATOM 1516 O O . LEU A 1 171 ? 1.058 10.193 -0.440 1.00 77.31 171 LEU A O 1
ATOM 1520 N N . TYR A 1 172 ? 3.084 9.590 -1.200 1.00 78.25 172 TYR A N 1
ATOM 1521 C CA . TYR A 1 172 ? 3.222 8.460 -0.292 1.00 78.25 172 TYR A CA 1
ATOM 1522 C C . TYR A 1 172 ? 3.255 8.893 1.181 1.00 78.25 172 TYR A C 1
ATOM 1524 O O . TYR A 1 172 ? 2.526 8.338 2.003 1.00 78.25 172 TYR A O 1
ATOM 1532 N N . LEU A 1 173 ? 4.062 9.903 1.524 1.00 77.38 173 LEU A N 1
ATOM 1533 C CA . LEU A 1 173 ? 4.154 10.430 2.887 1.00 77.38 173 LEU A CA 1
ATOM 1534 C C . LEU A 1 173 ? 2.831 11.044 3.348 1.00 77.38 173 LEU A C 1
ATOM 1536 O O . LEU A 1 173 ? 2.434 10.826 4.489 1.00 77.38 173 LEU A O 1
ATOM 1540 N N . THR A 1 174 ? 2.120 11.761 2.476 1.00 74.44 174 THR A N 1
ATOM 1541 C CA . THR A 1 174 ? 0.796 12.311 2.782 1.00 74.44 174 THR A CA 1
ATOM 1542 C C . THR A 1 174 ? -0.196 11.188 3.075 1.00 74.44 174 THR A C 1
ATOM 1544 O O . THR A 1 174 ? -0.923 11.265 4.065 1.00 74.44 174 THR A O 1
ATOM 1547 N N . GLY A 1 175 ? -0.170 10.104 2.289 1.00 75.19 175 GLY A N 1
ATOM 1548 C CA . GLY A 1 175 ? -0.965 8.904 2.556 1.00 75.19 175 GLY A CA 1
ATOM 1549 C C . GLY A 1 175 ? -0.637 8.262 3.909 1.00 75.19 175 GLY A C 1
ATOM 1550 O O . GLY A 1 175 ? -1.540 7.961 4.688 1.00 75.19 175 GLY A O 1
ATOM 1551 N N . GLN A 1 176 ? 0.650 8.114 4.239 1.00 76.31 176 GLN A N 1
ATOM 1552 C CA . GLN A 1 176 ? 1.077 7.566 5.532 1.00 76.31 176 GLN A CA 1
ATOM 1553 C C . GLN A 1 176 ? 0.676 8.451 6.716 1.00 76.31 176 GLN A C 1
ATOM 1555 O O . GLN A 1 176 ? 0.191 7.936 7.723 1.00 76.31 176 GLN A O 1
ATOM 1560 N N . LEU A 1 177 ? 0.859 9.769 6.605 1.00 75.62 177 LEU A N 1
ATOM 1561 C CA . LEU A 1 177 ? 0.460 10.722 7.639 1.00 75.62 177 LEU A CA 1
ATOM 1562 C C . LEU A 1 177 ? -1.043 10.650 7.892 1.00 75.62 177 LEU A C 1
ATOM 1564 O O . LEU A 1 177 ? -1.463 10.606 9.047 1.00 75.62 177 LEU A O 1
ATOM 1568 N N . PHE A 1 178 ? -1.844 10.555 6.829 1.00 72.88 178 PHE A N 1
ATOM 1569 C CA . PHE A 1 178 ? -3.286 10.390 6.952 1.00 72.88 178 PHE A CA 1
ATOM 1570 C C . PHE A 1 178 ? -3.649 9.106 7.716 1.00 72.88 178 PHE A C 1
ATOM 1572 O O . PHE A 1 178 ? -4.457 9.140 8.649 1.00 72.88 178 PHE A O 1
ATOM 1579 N N . SER A 1 179 ? -2.997 7.983 7.396 1.00 74.19 179 SER A N 1
ATOM 1580 C CA . SER A 1 179 ? -3.184 6.725 8.129 1.00 74.19 179 SER A CA 1
ATOM 1581 C C . SER A 1 179 ? -2.770 6.835 9.601 1.00 74.19 179 SER A C 1
ATOM 1583 O O . SER A 1 179 ? -3.511 6.390 10.475 1.00 74.19 179 SER A O 1
ATOM 1585 N N . ILE A 1 180 ? -1.631 7.466 9.910 1.00 79.12 180 ILE A N 1
ATOM 1586 C CA . ILE A 1 180 ? -1.162 7.657 11.295 1.00 79.12 180 ILE A CA 1
ATOM 1587 C C . ILE A 1 180 ? -2.149 8.510 12.094 1.00 79.12 180 ILE A C 1
ATOM 1589 O O . ILE A 1 180 ? -2.495 8.140 13.216 1.00 79.12 180 ILE A O 1
ATOM 1593 N N . ILE A 1 181 ? -2.635 9.614 11.520 1.00 76.88 181 ILE A N 1
ATOM 1594 C CA . ILE A 1 181 ? -3.623 10.489 12.164 1.00 76.88 181 ILE A CA 1
ATOM 1595 C C . ILE A 1 181 ? -4.879 9.684 12.515 1.00 76.88 181 ILE A C 1
ATOM 1597 O O . ILE A 1 181 ? -5.334 9.734 13.658 1.00 76.88 181 ILE A O 1
ATOM 1601 N N . LYS A 1 182 ? -5.385 8.867 11.581 1.00 74.19 182 LYS A N 1
ATOM 1602 C CA . LYS A 1 182 ? -6.534 7.976 11.812 1.00 74.19 182 LYS A CA 1
ATOM 1603 C C . LYS A 1 182 ? -6.308 7.036 13.006 1.00 74.19 182 LYS A C 1
ATOM 1605 O O . LYS A 1 182 ? -7.179 6.934 13.870 1.00 74.19 182 LYS A O 1
ATOM 1610 N N . TYR A 1 183 ? -5.149 6.377 13.084 1.00 78.69 183 TYR A N 1
ATOM 1611 C CA . TYR A 1 183 ? -4.820 5.481 14.202 1.00 78.69 183 TYR A CA 1
ATOM 1612 C C . TYR A 1 183 ? -4.660 6.223 15.533 1.00 78.69 183 TYR A C 1
ATOM 1614 O O . TYR A 1 183 ? -5.155 5.755 16.560 1.00 78.69 183 TYR A O 1
ATOM 1622 N N . LEU A 1 184 ? -4.011 7.389 15.527 1.00 76.50 184 LEU A N 1
ATOM 1623 C CA . LEU A 1 184 ? -3.827 8.213 16.721 1.00 76.50 184 LEU A CA 1
ATOM 1624 C C . LEU A 1 184 ? -5.174 8.657 17.302 1.00 76.50 184 LEU A C 1
ATOM 1626 O O . LEU A 1 184 ? -5.386 8.593 18.509 1.00 76.50 184 LEU A O 1
ATOM 1630 N N . LEU A 1 185 ? -6.110 9.057 16.447 1.00 69.38 185 LEU A N 1
ATOM 1631 C CA . LEU A 1 185 ? -7.452 9.461 16.867 1.00 69.38 185 LEU A CA 1
ATOM 1632 C C . LEU A 1 185 ? -8.251 8.304 17.450 1.00 69.38 185 LEU A C 1
ATOM 1634 O O . LEU A 1 185 ? -8.903 8.459 18.483 1.00 69.38 185 LEU A O 1
ATOM 1638 N N . PHE A 1 186 ? -8.165 7.133 16.818 1.00 75.25 186 PHE A N 1
ATOM 1639 C CA . PHE A 1 186 ? -8.760 5.921 17.362 1.00 75.25 186 PHE A CA 1
ATOM 1640 C C . PHE A 1 186 ? -8.212 5.616 18.764 1.00 75.25 186 PHE A C 1
ATOM 1642 O O . PHE A 1 186 ? -8.982 5.312 19.676 1.00 75.25 186 PHE A O 1
ATOM 1649 N N . LEU A 1 187 ? -6.897 5.764 18.959 1.00 77.62 187 LEU A N 1
ATOM 1650 C CA . LEU A 1 187 ? -6.251 5.584 20.256 1.00 77.62 187 LEU A CA 1
ATOM 1651 C C . LEU A 1 187 ? -6.735 6.610 21.292 1.00 77.62 187 LEU A C 1
ATOM 1653 O O . LEU A 1 187 ? -7.065 6.220 22.410 1.00 77.62 187 LEU A O 1
ATOM 1657 N N . ILE A 1 188 ? -6.819 7.896 20.935 1.00 74.19 188 ILE A N 1
ATOM 1658 C CA . ILE A 1 188 ? -7.292 8.959 21.838 1.00 74.19 188 ILE A CA 1
ATOM 1659 C C . ILE A 1 188 ? -8.705 8.647 22.345 1.00 74.19 188 ILE A C 1
ATOM 1661 O O . ILE A 1 188 ? -8.949 8.693 23.553 1.00 74.19 188 ILE A O 1
ATOM 1665 N N . GLU A 1 189 ? -9.625 8.260 21.459 1.00 73.69 189 GLU A N 1
ATOM 1666 C CA . GLU A 1 189 ? -10.995 7.963 21.886 1.00 73.69 189 GLU A CA 1
ATOM 1667 C C . GLU A 1 189 ? -11.133 6.641 22.632 1.00 73.69 189 GLU A C 1
ATOM 1669 O O . GLU A 1 189 ? -11.964 6.532 23.542 1.00 73.69 189 GLU A O 1
ATOM 1674 N N . LEU A 1 190 ? -10.276 5.663 22.339 1.00 77.56 190 LEU A N 1
ATOM 1675 C CA . LEU A 1 190 ? -10.164 4.464 23.160 1.00 77.56 190 LEU A CA 1
ATOM 1676 C C . LEU A 1 190 ? -9.725 4.818 24.591 1.00 77.56 190 LEU A C 1
ATOM 1678 O O . LEU A 1 190 ? -10.352 4.368 25.553 1.00 77.56 190 LEU A O 1
ATOM 1682 N N . LEU A 1 191 ? -8.703 5.666 24.745 1.00 78.00 191 LEU A N 1
ATOM 1683 C CA . LEU A 1 191 ? -8.216 6.116 26.052 1.00 78.00 191 LEU A CA 1
ATOM 1684 C C . LEU A 1 191 ? -9.283 6.916 26.807 1.00 78.00 191 LEU A C 1
ATOM 1686 O O . LEU A 1 191 ? -9.518 6.664 27.990 1.00 78.00 191 LEU A O 1
ATOM 1690 N N . LYS A 1 192 ? -10.001 7.820 26.132 1.00 77.06 192 LYS A N 1
ATOM 1691 C CA . LYS A 1 192 ? -11.108 8.584 26.733 1.00 77.06 192 LYS A CA 1
ATOM 1692 C C . LYS A 1 192 ? -12.209 7.667 27.264 1.00 77.06 192 LYS A C 1
ATOM 1694 O O . LYS A 1 192 ? -12.729 7.894 28.361 1.00 77.06 192 LYS A O 1
ATOM 1699 N N . LEU A 1 193 ? -12.553 6.607 26.528 1.00 76.69 193 LEU A N 1
ATOM 1700 C CA . LEU A 1 193 ? -13.495 5.599 27.010 1.00 76.69 193 LEU A CA 1
ATOM 1701 C C . LEU A 1 193 ? -12.967 4.844 28.228 1.00 76.69 193 LEU A C 1
ATOM 1703 O O . LEU A 1 193 ? -13.718 4.663 29.189 1.00 76.69 193 LEU A O 1
ATOM 1707 N N . GLN A 1 194 ? -11.706 4.416 28.204 1.00 82.44 194 GLN A N 1
ATOM 1708 C CA . GLN A 1 194 ? -11.094 3.708 29.327 1.00 82.44 194 GLN A CA 1
ATOM 1709 C C . GLN A 1 194 ? -11.065 4.582 30.586 1.00 82.44 194 GLN A C 1
ATOM 1711 O O . GLN A 1 194 ? -11.500 4.130 31.644 1.00 82.44 194 GLN A O 1
ATOM 1716 N N . ILE A 1 195 ? -10.680 5.857 30.471 1.00 80.38 195 ILE A N 1
ATOM 1717 C CA . ILE A 1 195 ? -10.710 6.824 31.579 1.00 80.38 195 ILE A CA 1
ATOM 1718 C C . ILE A 1 195 ? -12.135 6.978 32.116 1.00 80.38 195 ILE A C 1
ATOM 1720 O O . ILE A 1 195 ? -12.350 6.895 33.324 1.00 80.38 195 ILE A O 1
ATOM 1724 N N . LYS A 1 196 ? -13.138 7.129 31.240 1.00 80.44 196 LYS A N 1
ATOM 1725 C CA . LYS A 1 196 ? -14.541 7.238 31.667 1.00 80.44 196 LYS A CA 1
ATOM 1726 C C . LYS A 1 196 ? -15.013 5.989 32.416 1.00 80.44 196 LYS A C 1
ATOM 1728 O O . LYS A 1 196 ? -15.715 6.109 33.418 1.00 80.44 196 LYS A O 1
ATOM 1733 N N . GLN A 1 197 ? -14.625 4.797 31.965 1.00 84.56 197 GLN A N 1
ATOM 1734 C CA . GLN A 1 197 ? -14.935 3.543 32.657 1.00 84.56 197 GLN A CA 1
ATOM 1735 C C . GLN A 1 197 ? -14.238 3.451 34.020 1.00 84.56 197 GLN A C 1
ATOM 1737 O O . GLN A 1 197 ? -14.865 3.021 34.989 1.00 84.56 197 GLN A O 1
ATOM 1742 N N . ILE A 1 198 ? -12.976 3.879 34.110 1.00 84.94 198 ILE A N 1
ATOM 1743 C CA . ILE A 1 198 ? -12.211 3.921 35.361 1.00 84.94 198 ILE A CA 1
ATOM 1744 C C . ILE A 1 198 ? -12.861 4.896 36.351 1.00 84.94 198 ILE A C 1
ATOM 1746 O O . ILE A 1 198 ? -13.125 4.506 37.486 1.00 84.94 198 ILE A O 1
ATOM 1750 N N . ILE A 1 199 ? -13.214 6.112 35.917 1.00 83.31 199 ILE A N 1
ATOM 1751 C CA . ILE A 1 199 ? -13.896 7.116 36.751 1.00 83.31 199 ILE A CA 1
ATOM 1752 C C . ILE A 1 199 ? -15.247 6.592 37.238 1.00 83.31 199 ILE A C 1
ATOM 1754 O O . ILE A 1 199 ? -15.542 6.689 38.425 1.00 83.31 199 ILE A O 1
ATOM 1758 N N . LEU A 1 200 ? -16.054 5.989 36.357 1.00 83.81 200 LEU A N 1
ATOM 1759 C CA . LEU A 1 200 ? -17.341 5.406 36.746 1.00 83.81 200 LEU A CA 1
ATOM 1760 C C . LEU A 1 200 ? -17.167 4.273 37.765 1.00 83.81 200 LEU A C 1
ATOM 1762 O O . LEU A 1 200 ? -17.947 4.187 38.711 1.00 83.81 200 LEU A O 1
ATOM 1766 N N . ARG A 1 201 ? -16.146 3.416 37.615 1.00 78.50 201 ARG A N 1
ATOM 1767 C CA . ARG A 1 201 ? -15.823 2.381 38.613 1.00 78.50 201 ARG A CA 1
ATOM 1768 C C . ARG A 1 201 ? -15.391 2.992 39.945 1.00 78.50 201 ARG A C 1
ATOM 1770 O O . ARG A 1 201 ? -15.871 2.539 40.979 1.00 78.50 201 ARG A O 1
ATOM 1777 N N . LEU A 1 202 ? -14.553 4.027 39.925 1.00 73.88 202 LEU A N 1
ATOM 1778 C CA . LEU A 1 202 ? -14.109 4.762 41.114 1.00 73.88 202 LEU A CA 1
ATOM 1779 C C . LEU A 1 202 ? -15.278 5.433 41.837 1.00 73.88 202 LEU A C 1
ATOM 1781 O O . LEU A 1 202 ? -15.460 5.206 43.028 1.00 73.88 202 LEU A O 1
ATOM 1785 N N . GLN A 1 203 ? -16.124 6.179 41.121 1.00 75.19 203 GLN A N 1
ATOM 1786 C CA . GLN A 1 203 ? -17.329 6.796 41.680 1.00 75.19 203 GLN A CA 1
ATOM 1787 C C . GLN A 1 203 ? -18.250 5.746 42.295 1.00 75.19 203 GLN A C 1
ATOM 1789 O O . GLN A 1 203 ? -18.693 5.917 43.426 1.00 75.19 203 GLN A O 1
ATOM 1794 N N . ARG A 1 204 ? -18.479 4.625 41.599 1.00 72.44 204 ARG A N 1
ATOM 1795 C CA . ARG A 1 204 ? -19.313 3.527 42.102 1.00 72.44 204 ARG A CA 1
ATOM 1796 C C . ARG A 1 204 ? -18.702 2.860 43.333 1.00 72.44 204 ARG A C 1
ATOM 1798 O O . ARG A 1 204 ? -19.449 2.513 44.237 1.00 72.44 204 ARG A O 1
ATOM 1805 N N . SER A 1 205 ? -17.375 2.729 43.396 1.00 65.50 205 SER A N 1
ATOM 1806 C CA . SER A 1 205 ? -16.647 2.221 44.565 1.00 65.50 205 SER A CA 1
ATOM 1807 C C . SER A 1 205 ? -16.747 3.172 45.761 1.00 65.50 205 SER A C 1
ATOM 1809 O O . SER A 1 205 ? -17.000 2.724 46.873 1.00 65.50 205 SER A O 1
ATOM 1811 N N . ILE A 1 206 ? -16.620 4.483 45.540 1.00 61.16 206 ILE A N 1
ATOM 1812 C CA . ILE A 1 206 ? -16.765 5.518 46.578 1.00 61.16 206 ILE A CA 1
ATOM 1813 C C . ILE A 1 206 ? -18.211 5.562 47.098 1.00 61.16 206 ILE A C 1
ATOM 1815 O O . ILE A 1 206 ? -18.440 5.639 48.305 1.00 61.16 206 ILE A O 1
ATOM 1819 N N . GLN A 1 207 ? -19.198 5.448 46.205 1.00 55.16 207 GLN A N 1
ATOM 1820 C CA . GLN A 1 207 ? -20.616 5.362 46.568 1.00 55.16 207 GLN A CA 1
ATOM 1821 C C . GLN A 1 207 ? -20.935 4.052 47.308 1.00 55.16 207 GLN A C 1
ATOM 1823 O O . GLN A 1 207 ? -21.701 4.069 48.266 1.00 55.16 207 GLN A O 1
ATOM 1828 N N . TYR A 1 208 ? -20.307 2.933 46.923 1.00 52.03 208 TYR A N 1
ATOM 1829 C CA . TYR A 1 208 ? -20.397 1.651 47.632 1.00 52.03 208 TYR A CA 1
ATOM 1830 C C . TYR A 1 208 ? -19.802 1.727 49.042 1.00 52.03 208 TYR A C 1
ATOM 1832 O O . TYR A 1 208 ? -20.443 1.259 49.977 1.00 52.03 208 TYR A O 1
ATOM 1840 N N . CYS A 1 209 ? -18.639 2.361 49.232 1.00 52.81 209 CYS A N 1
ATOM 1841 C CA . CYS A 1 209 ? -18.064 2.561 50.567 1.00 52.81 209 CYS A CA 1
ATOM 1842 C C . CYS A 1 209 ? -18.989 3.364 51.497 1.00 52.81 209 CYS A C 1
ATOM 1844 O O . CYS A 1 209 ? -18.953 3.162 52.706 1.00 52.81 209 CYS A O 1
ATOM 1846 N N . ARG A 1 210 ? -19.851 4.235 50.954 1.00 49.00 210 ARG A N 1
ATOM 1847 C CA . ARG A 1 210 ? -20.838 5.000 51.734 1.00 49.00 210 ARG A CA 1
ATOM 1848 C C . ARG A 1 210 ? -22.147 4.262 52.027 1.00 49.00 210 ARG A C 1
ATOM 1850 O O . ARG A 1 210 ? -22.896 4.737 52.870 1.00 49.00 210 ARG A O 1
ATOM 1857 N N . PHE A 1 211 ? -22.446 3.145 51.360 1.00 51.62 211 PHE A N 1
ATOM 1858 C CA . PHE A 1 211 ? -23.795 2.559 51.395 1.00 51.62 211 PHE A CA 1
ATOM 1859 C C . PHE A 1 211 ? -23.864 1.080 51.800 1.00 51.62 211 PHE A C 1
ATOM 1861 O O . PHE A 1 211 ? -24.959 0.519 51.778 1.00 51.62 211 PHE A O 1
ATOM 1868 N N . ASN A 1 212 ? -22.750 0.392 52.099 1.00 56.81 212 ASN A N 1
ATOM 1869 C CA . ASN A 1 212 ? -22.748 -1.034 51.787 1.00 56.81 212 ASN A CA 1
ATOM 1870 C C . ASN A 1 212 ? -22.200 -2.058 52.792 1.00 56.81 212 ASN A C 1
ATOM 1872 O O . ASN A 1 212 ? -21.048 -2.476 52.721 1.00 56.81 212 ASN A O 1
ATOM 1876 N N . PHE A 1 213 ? -23.131 -2.639 53.552 1.00 53.28 213 PHE A N 1
ATOM 1877 C CA . PHE A 1 213 ? -23.071 -4.058 53.928 1.00 53.28 213 PHE A CA 1
ATOM 1878 C C . PHE A 1 213 ? -24.139 -4.917 53.199 1.00 53.28 213 PHE A C 1
ATOM 1880 O O . PHE A 1 213 ? -23.920 -6.095 52.929 1.00 53.28 213 PHE A O 1
ATOM 1887 N N . LEU A 1 214 ? -25.283 -4.342 52.795 1.00 54.97 214 LEU A N 1
ATOM 1888 C CA . LEU A 1 214 ? -26.441 -5.083 52.251 1.00 54.97 214 LEU A CA 1
ATOM 1889 C C . LEU A 1 214 ? -26.452 -5.256 50.717 1.00 54.97 214 LEU A C 1
ATOM 1891 O O . LEU A 1 214 ? -26.833 -6.309 50.205 1.00 54.97 214 LEU A O 1
ATOM 1895 N N . ILE A 1 215 ? -25.979 -4.267 49.961 1.00 57.41 215 ILE A N 1
ATOM 1896 C CA . ILE A 1 215 ? -25.886 -4.305 48.490 1.00 57.41 215 ILE A CA 1
ATOM 1897 C C . ILE A 1 215 ? -24.736 -5.227 48.029 1.00 57.41 215 ILE A C 1
ATOM 1899 O O . ILE A 1 215 ? -24.814 -5.826 46.957 1.00 57.41 215 ILE A O 1
ATOM 1903 N N . TYR A 1 216 ? -23.687 -5.421 48.839 1.00 59.34 216 TYR A N 1
ATOM 1904 C CA . TYR A 1 216 ? -22.550 -6.308 48.550 1.00 59.34 216 TYR A CA 1
ATOM 1905 C C . TYR A 1 216 ? -23.021 -7.751 48.329 1.00 59.34 216 TYR A C 1
ATOM 1907 O O . TYR A 1 216 ? -22.598 -8.417 47.383 1.00 59.34 216 TYR A O 1
ATOM 1915 N N . ARG A 1 217 ? -24.000 -8.194 49.126 1.00 58.00 217 ARG A N 1
ATOM 1916 C CA . ARG A 1 217 ? -24.594 -9.530 49.021 1.00 58.00 217 ARG A CA 1
ATOM 1917 C C . ARG A 1 217 ? -25.393 -9.723 47.723 1.00 58.00 217 ARG A C 1
ATOM 1919 O O . ARG A 1 217 ? -25.292 -10.775 47.101 1.00 58.00 217 ARG A O 1
ATOM 1926 N N . ILE A 1 218 ? -26.122 -8.701 47.268 1.00 66.38 218 ILE A N 1
ATOM 1927 C CA . ILE A 1 218 ? -26.891 -8.733 46.007 1.00 66.38 218 ILE A CA 1
ATOM 1928 C C . ILE A 1 218 ? -25.962 -8.610 44.786 1.00 66.38 218 ILE A C 1
ATOM 1930 O O . ILE A 1 218 ? -26.184 -9.247 43.754 1.00 66.38 218 ILE A O 1
ATOM 1934 N N . PHE A 1 219 ? -24.892 -7.821 44.904 1.00 59.38 219 PHE A N 1
ATOM 1935 C CA . PHE A 1 219 ? -23.903 -7.639 43.846 1.00 59.38 219 PHE A CA 1
ATOM 1936 C C . PHE A 1 219 ? -23.120 -8.920 43.569 1.00 59.38 219 PHE A C 1
ATOM 1938 O O . PHE A 1 219 ? -22.937 -9.259 42.405 1.00 59.38 219 PHE A O 1
ATOM 1945 N N . ARG A 1 220 ? -22.736 -9.671 44.611 1.00 62.66 220 ARG A N 1
ATOM 1946 C CA . ARG A 1 220 ? -22.032 -10.955 44.470 1.00 62.66 220 ARG A CA 1
ATOM 1947 C C . ARG A 1 220 ? -22.810 -11.946 43.595 1.00 62.66 220 ARG A C 1
ATOM 1949 O O . ARG A 1 220 ? -22.252 -12.507 42.662 1.00 62.66 220 ARG A O 1
ATOM 1956 N N . ILE A 1 221 ? -24.123 -12.053 43.808 1.00 71.38 221 ILE A N 1
ATOM 1957 C CA . ILE A 1 221 ? -24.994 -12.963 43.045 1.00 71.38 221 ILE A CA 1
ATOM 1958 C C . ILE A 1 221 ? -25.096 -12.554 41.564 1.00 71.38 221 ILE A C 1
ATOM 1960 O O . ILE A 1 221 ? -25.072 -13.407 40.679 1.00 71.38 221 ILE A O 1
ATOM 1964 N N . LYS A 1 222 ? -25.187 -11.251 41.259 1.00 67.12 222 LYS A N 1
ATOM 1965 C CA . LYS A 1 222 ? -25.230 -10.771 39.862 1.00 67.12 222 LYS A CA 1
ATOM 1966 C C . LYS A 1 222 ? -23.859 -10.796 39.182 1.00 67.12 222 LYS A C 1
ATOM 1968 O O . LYS A 1 222 ? -23.791 -11.022 37.977 1.00 67.12 222 LYS A O 1
ATOM 1973 N N . TYR A 1 223 ? -22.786 -10.592 39.939 1.00 60.94 223 TYR A N 1
ATOM 1974 C CA . TYR A 1 223 ? -21.414 -10.661 39.445 1.00 60.94 223 TYR A CA 1
ATOM 1975 C C . TYR A 1 223 ? -21.045 -12.085 39.021 1.00 60.94 223 TYR A C 1
ATOM 1977 O O . TYR A 1 223 ? -20.506 -12.263 37.936 1.00 60.94 223 TYR A O 1
ATOM 1985 N N . ASP A 1 224 ? -21.452 -13.103 39.784 1.00 70.00 224 ASP A N 1
ATOM 1986 C CA . ASP A 1 224 ? -21.246 -14.512 39.413 1.00 70.00 224 ASP A CA 1
ATOM 1987 C C . ASP A 1 224 ? -22.015 -14.925 38.146 1.00 70.00 224 ASP A C 1
ATOM 1989 O O . ASP A 1 224 ? -21.641 -15.882 37.462 1.00 70.00 224 ASP A O 1
ATOM 1993 N N . LYS A 1 225 ? -23.090 -14.202 37.805 1.00 75.44 225 LYS A N 1
ATOM 1994 C CA . LYS A 1 225 ? -23.804 -14.375 36.534 1.00 75.44 225 LYS A CA 1
ATOM 1995 C C . LYS A 1 225 ? -23.056 -13.700 35.381 1.00 75.44 225 LYS A C 1
ATOM 1997 O O . LYS A 1 225 ? -22.778 -14.349 34.382 1.00 75.44 225 LYS A O 1
ATOM 2002 N N . LEU A 1 226 ? -22.629 -12.450 35.566 1.00 62.8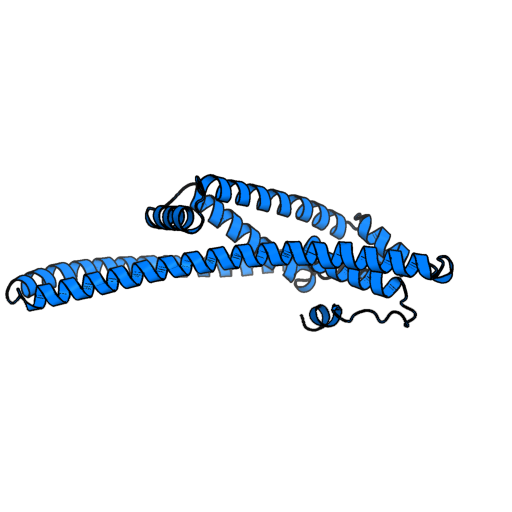4 226 LEU A N 1
ATOM 2003 C CA . LEU A 1 226 ? -21.846 -11.712 34.570 1.00 62.84 226 LEU A CA 1
ATOM 2004 C C . LEU A 1 226 ? -20.503 -12.395 34.266 1.00 62.84 226 LEU A C 1
ATOM 2006 O O . LEU A 1 226 ? -20.062 -12.416 33.125 1.00 62.84 226 LEU A O 1
ATOM 2010 N N . ASN A 1 227 ? -19.854 -12.975 35.277 1.00 65.38 227 ASN A N 1
ATOM 2011 C CA . ASN A 1 227 ? -18.581 -13.666 35.105 1.00 65.38 227 ASN A CA 1
ATOM 2012 C C . ASN A 1 227 ? -18.745 -14.965 34.298 1.00 65.38 227 ASN A C 1
ATOM 2014 O O . ASN A 1 227 ? -17.869 -15.321 33.515 1.00 65.38 227 ASN A O 1
ATOM 2018 N N . ARG A 1 228 ? -19.902 -15.631 34.421 1.00 72.62 228 ARG A N 1
ATOM 2019 C CA . ARG A 1 228 ? -20.289 -16.743 33.541 1.00 72.62 228 ARG A CA 1
ATOM 2020 C C . ARG A 1 228 ? -20.519 -16.279 32.104 1.00 72.62 228 ARG A C 1
ATOM 2022 O O . ARG A 1 228 ? -20.018 -16.918 31.186 1.00 72.62 228 ARG A O 1
ATOM 2029 N N . ASP A 1 229 ? -21.190 -15.149 31.909 1.00 71.50 229 ASP A N 1
ATOM 2030 C CA . ASP A 1 229 ? -21.438 -14.603 30.568 1.00 71.50 229 ASP A CA 1
ATOM 2031 C C . ASP A 1 229 ? -20.131 -14.147 29.887 1.00 71.50 229 ASP A C 1
ATOM 2033 O O . ASP A 1 229 ? -19.914 -14.404 28.704 1.00 71.50 229 ASP A O 1
ATOM 2037 N N . VAL A 1 230 ? -19.208 -13.538 30.642 1.00 67.62 230 VAL A N 1
ATOM 2038 C CA . VAL A 1 230 ? -17.863 -13.174 30.162 1.00 67.62 230 VAL A CA 1
ATOM 2039 C C . VAL A 1 230 ? -17.022 -14.415 29.865 1.00 67.62 230 VAL A C 1
ATOM 2041 O O . VAL A 1 230 ? -16.282 -14.416 28.886 1.00 67.62 230 VAL A O 1
ATOM 2044 N N . PHE A 1 231 ? -17.153 -15.486 30.650 1.00 78.06 231 PHE A N 1
ATOM 2045 C CA . PHE A 1 231 ? -16.487 -16.759 30.373 1.00 78.06 231 PHE A CA 1
ATOM 2046 C C . PHE A 1 231 ? -16.973 -17.382 29.055 1.00 78.06 231 PHE A C 1
ATOM 2048 O O . PHE A 1 231 ? -16.149 -17.774 28.230 1.00 78.06 231 PHE A O 1
ATOM 2055 N N . ILE A 1 232 ? -18.288 -17.384 28.805 1.00 76.31 232 ILE A N 1
ATOM 2056 C CA . ILE A 1 232 ? -18.874 -17.851 27.537 1.00 76.31 232 ILE A CA 1
ATOM 2057 C C . ILE A 1 232 ? -18.396 -16.978 26.368 1.00 76.31 232 ILE A C 1
ATOM 2059 O O . ILE A 1 232 ? -17.995 -17.498 25.325 1.00 76.31 232 ILE A O 1
ATOM 2063 N N . LEU A 1 233 ? -18.366 -15.652 26.543 1.00 69.88 233 LEU A N 1
ATOM 2064 C CA . LEU A 1 233 ? -17.839 -14.725 25.539 1.00 69.88 233 LEU A CA 1
ATOM 2065 C C . LEU A 1 233 ? -16.365 -15.014 25.232 1.00 69.88 233 LEU A C 1
ATOM 2067 O O . LEU A 1 233 ? -15.981 -15.071 24.069 1.00 69.88 233 LEU A O 1
ATOM 2071 N N . ASN A 1 234 ? -15.546 -15.234 26.260 1.00 72.88 234 ASN A N 1
ATOM 2072 C CA . ASN A 1 234 ? -14.122 -15.509 26.103 1.00 72.88 234 ASN A CA 1
ATOM 2073 C C . ASN A 1 234 ? -13.884 -16.856 25.401 1.00 72.88 234 ASN A C 1
ATOM 2075 O O . ASN A 1 234 ? -13.019 -16.959 24.536 1.00 72.88 234 ASN A O 1
ATOM 2079 N N . GLN A 1 235 ? -14.708 -17.864 25.697 1.00 77.38 235 GLN A N 1
ATOM 2080 C CA . GLN A 1 235 ? -14.699 -19.145 24.991 1.00 77.38 235 GLN A CA 1
ATOM 2081 C C . GLN A 1 235 ? -15.103 -18.980 23.516 1.00 77.38 235 GLN A C 1
ATOM 2083 O O . GLN A 1 235 ? -14.486 -19.572 22.633 1.00 77.38 235 GLN A O 1
ATOM 2088 N N . THR A 1 236 ? -16.077 -18.113 23.233 1.00 74.19 236 THR A N 1
ATOM 2089 C CA . THR A 1 236 ? -16.537 -17.815 21.866 1.00 74.19 236 THR A CA 1
ATOM 2090 C C . THR A 1 236 ? -15.474 -17.051 21.071 1.00 74.19 236 THR A C 1
ATOM 2092 O O . THR A 1 236 ? -15.185 -17.385 19.925 1.00 74.19 236 THR A O 1
ATOM 2095 N N . ILE A 1 237 ? -14.837 -16.058 21.694 1.00 72.75 237 ILE A N 1
ATOM 2096 C CA . ILE A 1 237 ? -13.745 -15.274 21.108 1.00 72.75 237 ILE A CA 1
ATOM 2097 C C . ILE A 1 237 ? -12.513 -16.155 20.868 1.00 72.75 237 ILE A C 1
ATOM 2099 O O . ILE A 1 237 ? -11.886 -16.054 19.817 1.00 72.75 237 ILE A O 1
ATOM 2103 N N . SER A 1 238 ? -12.191 -17.058 21.796 1.00 80.38 238 SER A N 1
ATOM 2104 C CA . SER A 1 238 ? -11.117 -18.039 21.619 1.00 80.38 238 SER A CA 1
ATOM 2105 C C . SER A 1 238 ? -11.378 -18.950 20.416 1.00 80.38 238 SER A C 1
ATOM 2107 O O . SER A 1 238 ? -10.479 -19.154 19.600 1.00 80.38 238 SER A O 1
ATOM 2109 N N . LEU A 1 239 ? -12.618 -19.420 20.243 1.00 77.81 239 LEU A N 1
ATOM 2110 C CA . LEU A 1 239 ? -13.015 -20.232 19.091 1.00 77.81 239 LEU A CA 1
ATOM 2111 C C . LEU A 1 239 ? -12.937 -19.443 17.769 1.00 77.81 239 LEU A C 1
ATOM 2113 O O . LEU A 1 239 ? -12.519 -19.980 16.741 1.00 77.81 239 LEU A O 1
ATOM 2117 N N . ALA A 1 240 ? -13.282 -18.153 17.798 1.00 71.06 240 ALA A N 1
ATOM 2118 C CA . ALA A 1 240 ? -13.142 -17.259 16.652 1.00 71.06 240 ALA A CA 1
ATOM 2119 C C . ALA A 1 240 ? -11.666 -17.033 16.276 1.00 71.06 240 ALA A C 1
ATOM 2121 O O . ALA A 1 240 ? -11.315 -17.171 15.105 1.00 71.06 240 ALA A O 1
ATOM 2122 N N . PHE A 1 241 ? -10.784 -16.767 17.247 1.00 73.94 241 PHE A N 1
ATOM 2123 C CA . PHE A 1 241 ? -9.342 -16.639 16.996 1.00 73.94 241 PHE A CA 1
ATOM 2124 C C . PHE A 1 241 ? -8.737 -17.929 16.446 1.00 73.94 241 PHE A C 1
ATOM 2126 O O . PHE A 1 241 ? -7.977 -17.882 15.481 1.00 73.94 241 PHE A O 1
ATOM 2133 N N . PHE A 1 242 ? -9.133 -19.082 16.989 1.00 81.25 242 PHE A N 1
ATOM 2134 C CA . PHE A 1 242 ? -8.723 -20.379 16.461 1.00 81.25 242 PHE A CA 1
ATOM 2135 C C . PHE A 1 242 ? -9.177 -20.572 15.007 1.00 81.25 242 PHE A C 1
ATOM 2137 O O . PHE A 1 242 ? -8.396 -21.015 14.166 1.00 81.25 242 PHE A O 1
ATOM 2144 N N . SER A 1 243 ? -10.408 -20.175 14.673 1.00 74.06 243 SER A N 1
ATOM 2145 C CA . SER A 1 243 ? -10.937 -20.253 13.304 1.00 74.06 243 SER A CA 1
ATOM 2146 C C . SER A 1 243 ? -10.161 -19.351 12.337 1.00 74.06 243 SER A C 1
ATOM 2148 O O . SER A 1 243 ? -9.788 -19.795 11.252 1.00 74.06 243 SER A O 1
ATOM 2150 N N . ILE A 1 244 ? -9.850 -18.117 12.751 1.00 76.00 244 ILE A N 1
ATOM 2151 C CA . ILE A 1 244 ? -9.035 -17.167 11.974 1.00 76.00 244 ILE A CA 1
ATOM 2152 C C . ILE A 1 244 ? -7.634 -17.735 11.730 1.00 76.00 244 ILE A C 1
ATOM 2154 O O . ILE A 1 244 ? -7.134 -17.695 10.606 1.00 76.00 244 ILE A O 1
ATOM 2158 N N . GLU A 1 245 ? -7.002 -18.302 12.757 1.00 83.25 245 GLU A N 1
ATOM 2159 C CA . GLU A 1 245 ? -5.670 -18.883 12.615 1.00 83.25 245 GLU A CA 1
ATOM 2160 C C . GLU A 1 245 ? -5.675 -20.138 11.730 1.00 83.25 245 GLU A C 1
ATOM 2162 O O . GLU A 1 245 ? -4.768 -20.334 10.919 1.00 83.25 245 GLU A O 1
ATOM 2167 N N . THR A 1 246 ? -6.728 -20.952 11.817 1.00 80.12 246 THR A N 1
ATOM 2168 C CA . THR A 1 246 ? -6.905 -22.126 10.954 1.00 80.12 246 THR A CA 1
ATOM 2169 C C . THR A 1 246 ? -7.095 -21.703 9.497 1.00 80.12 246 THR A C 1
ATOM 2171 O O . THR A 1 246 ? -6.437 -22.246 8.612 1.00 80.12 246 THR A O 1
ATOM 2174 N N . MET A 1 247 ? -7.920 -20.682 9.234 1.00 76.38 247 MET A N 1
ATOM 2175 C CA . MET A 1 247 ? -8.093 -20.104 7.896 1.00 76.38 247 MET A CA 1
ATOM 2176 C C . MET A 1 247 ? -6.785 -19.528 7.344 1.00 76.38 247 MET A C 1
ATOM 2178 O O . MET A 1 247 ? -6.442 -19.795 6.195 1.00 76.38 247 MET A O 1
ATOM 2182 N N . SER A 1 248 ? -6.026 -18.800 8.168 1.00 78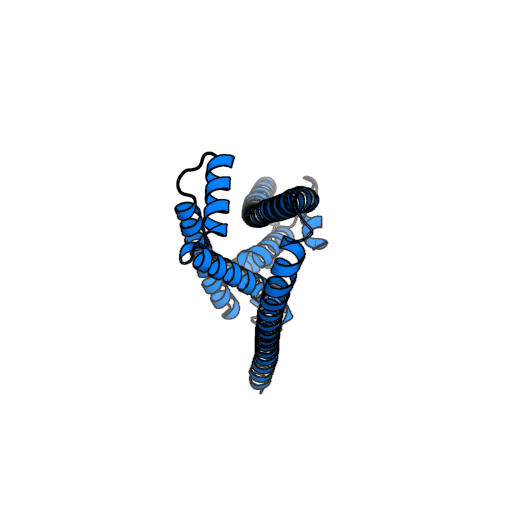.88 248 SER A N 1
ATOM 2183 C CA . SER A 1 248 ? -4.696 -18.279 7.823 1.00 78.88 248 SER A CA 1
ATOM 2184 C C . SER A 1 248 ? -3.744 -19.401 7.389 1.00 78.88 248 SER A C 1
ATOM 2186 O O . SER A 1 248 ? -3.157 -19.347 6.306 1.00 78.88 248 SER A O 1
ATOM 2188 N N . LYS A 1 249 ? -3.646 -20.475 8.180 1.00 80.38 249 LYS A N 1
ATOM 2189 C CA . LYS A 1 249 ? -2.780 -21.622 7.868 1.00 80.38 249 LYS A CA 1
ATOM 2190 C C . LYS A 1 249 ? -3.253 -22.398 6.637 1.00 80.38 249 LYS A C 1
ATOM 2192 O O . LYS A 1 249 ? -2.423 -22.777 5.813 1.00 80.38 249 LYS A O 1
ATOM 2197 N N . MET A 1 250 ? -4.562 -22.580 6.455 1.00 79.56 250 MET A N 1
ATOM 2198 C CA . MET A 1 250 ? -5.121 -23.215 5.254 1.00 79.56 250 MET A CA 1
ATOM 2199 C C . MET A 1 250 ? -4.852 -22.388 3.994 1.00 79.56 250 MET A C 1
ATOM 2201 O O . MET A 1 250 ? -4.508 -22.958 2.961 1.00 79.56 250 MET A O 1
ATOM 2205 N N . ALA A 1 251 ? -4.926 -21.057 4.080 1.00 77.62 251 ALA A N 1
ATOM 2206 C CA . ALA A 1 251 ? -4.553 -20.173 2.981 1.00 77.62 251 ALA A CA 1
ATOM 2207 C C . ALA A 1 251 ? -3.066 -20.322 2.621 1.00 77.62 251 ALA A C 1
ATOM 2209 O O . ALA A 1 251 ? -2.733 -20.425 1.443 1.00 77.62 251 ALA A O 1
ATOM 2210 N N . ILE A 1 252 ? -2.176 -20.421 3.615 1.00 83.56 252 ILE A N 1
ATOM 2211 C CA . ILE A 1 252 ? -0.741 -20.661 3.387 1.00 83.56 252 ILE A CA 1
ATOM 2212 C C . ILE A 1 252 ? -0.508 -22.008 2.685 1.00 83.56 252 ILE A C 1
ATOM 2214 O O . ILE A 1 252 ? 0.244 -22.066 1.708 1.00 83.56 252 ILE A O 1
ATOM 2218 N N . ILE A 1 253 ? -1.164 -23.084 3.136 1.00 80.69 253 ILE A N 1
ATOM 2219 C CA . ILE A 1 253 ? -1.055 -24.416 2.518 1.00 80.69 253 ILE A CA 1
ATOM 2220 C C . ILE A 1 253 ? -1.592 -24.393 1.083 1.00 80.69 253 ILE A C 1
ATOM 2222 O O . ILE A 1 253 ? -0.925 -24.889 0.176 1.00 80.69 253 ILE A O 1
ATOM 2226 N N . TYR A 1 254 ? -2.759 -23.784 0.859 1.00 77.06 254 TYR A N 1
ATOM 2227 C CA . TYR A 1 254 ? -3.365 -23.669 -0.466 1.00 77.06 254 TYR A CA 1
ATOM 2228 C C . TYR A 1 254 ? -2.464 -22.891 -1.428 1.00 77.06 254 TYR A C 1
ATOM 2230 O O . TYR A 1 254 ? -2.180 -23.372 -2.523 1.00 77.06 254 TYR A O 1
ATOM 2238 N N . CYS A 1 255 ? -1.939 -21.739 -1.000 1.00 68.12 255 CYS A N 1
ATOM 2239 C CA . CYS A 1 255 ? -0.972 -20.967 -1.776 1.00 68.12 255 CYS A CA 1
ATOM 2240 C C . CYS A 1 255 ? 0.283 -21.791 -2.096 1.00 68.12 255 CYS A C 1
ATOM 2242 O O . CYS A 1 255 ? 0.762 -21.751 -3.225 1.00 68.12 255 CYS A O 1
ATOM 2244 N N . SER A 1 256 ? 0.781 -22.584 -1.144 1.00 70.62 256 SER A N 1
ATOM 2245 C CA . SER A 1 256 ? 1.972 -23.425 -1.331 1.00 70.62 256 SER A CA 1
ATOM 2246 C C . SER A 1 256 ? 1.735 -24.578 -2.318 1.00 70.62 256 SER A C 1
ATOM 2248 O O . SER A 1 256 ? 2.578 -24.828 -3.178 1.00 70.62 256 SER A O 1
ATOM 2250 N N . LEU A 1 257 ? 0.581 -25.253 -2.241 1.00 70.38 257 LEU A N 1
ATOM 2251 C CA . LEU A 1 257 ? 0.181 -26.325 -3.165 1.00 70.38 257 LEU A CA 1
ATOM 2252 C C . LEU A 1 257 ? -0.130 -25.805 -4.571 1.00 70.38 257 LEU A C 1
ATOM 2254 O O . LEU A 1 257 ? 0.204 -26.446 -5.565 1.00 70.38 257 LEU A O 1
ATOM 2258 N N . PHE A 1 258 ? -0.776 -24.644 -4.665 1.00 74.38 258 PHE A N 1
ATOM 2259 C CA . PHE A 1 258 ? -1.026 -23.986 -5.941 1.00 74.38 258 PHE A CA 1
ATOM 2260 C C . PHE A 1 258 ? 0.298 -23.639 -6.636 1.00 74.38 258 PHE A C 1
ATOM 2262 O O . PHE A 1 258 ? 0.473 -23.924 -7.817 1.00 74.38 258 PHE A O 1
ATOM 2269 N N . TYR A 1 259 ? 1.262 -23.105 -5.882 1.00 61.91 259 TYR A N 1
ATOM 2270 C CA . TYR A 1 259 ? 2.575 -22.731 -6.405 1.00 61.91 259 TYR A CA 1
ATOM 2271 C C . TYR A 1 259 ? 3.447 -23.938 -6.783 1.00 61.91 259 TYR A C 1
ATOM 2273 O O . TYR A 1 259 ? 4.216 -23.861 -7.739 1.00 61.91 259 TYR A O 1
ATOM 2281 N N . SER A 1 260 ? 3.334 -25.069 -6.074 1.00 67.12 260 SER A N 1
ATOM 2282 C CA . SER A 1 260 ? 4.092 -26.283 -6.412 1.00 67.12 260 SER A CA 1
ATOM 2283 C C . SER A 1 260 ? 3.625 -26.924 -7.721 1.00 67.12 260 SER A C 1
ATOM 2285 O O . SER A 1 260 ? 4.454 -27.433 -8.472 1.00 67.12 260 SER A O 1
ATOM 2287 N N . LYS A 1 261 ? 2.329 -26.829 -8.046 1.00 60.72 261 LYS A N 1
ATOM 2288 C CA . LYS A 1 261 ? 1.762 -27.321 -9.313 1.00 60.72 261 LYS A CA 1
ATOM 2289 C C . LYS A 1 261 ? 2.051 -26.437 -10.529 1.00 60.72 261 LYS A C 1
ATOM 2291 O O . LYS A 1 261 ? 1.850 -26.893 -11.643 1.00 60.72 261 LYS A O 1
ATOM 2296 N N . GLN A 1 262 ? 2.520 -25.203 -10.338 1.00 57.12 262 GLN A N 1
ATOM 2297 C CA . GLN A 1 262 ? 2.933 -24.317 -11.438 1.00 57.12 262 GLN A CA 1
ATOM 2298 C C . GLN A 1 262 ? 4.388 -24.530 -11.888 1.00 57.12 262 GLN A C 1
ATOM 2300 O O . GLN A 1 262 ? 4.822 -23.908 -12.853 1.00 57.12 262 GLN A O 1
ATOM 2305 N N . LYS A 1 263 ? 5.156 -25.367 -11.177 1.00 50.59 263 LYS A N 1
ATOM 2306 C CA . LYS A 1 263 ? 6.555 -25.698 -11.499 1.00 50.59 263 LYS A CA 1
ATOM 2307 C C . LYS A 1 263 ? 6.735 -27.078 -12.154 1.00 50.59 263 LYS A C 1
ATOM 2309 O O . LYS A 1 263 ? 7.874 -27.511 -12.309 1.00 50.59 263 LYS A O 1
ATOM 2314 N N . GLN A 1 264 ? 5.639 -27.748 -12.510 1.00 43.97 264 GLN A N 1
ATOM 2315 C CA . GLN A 1 264 ? 5.607 -28.895 -13.428 1.00 43.97 264 GLN A CA 1
ATOM 2316 C C . GLN A 1 264 ? 5.108 -28.419 -14.787 1.00 43.97 264 GLN A C 1
ATOM 2318 O O . GLN A 1 264 ? 5.639 -28.927 -15.795 1.00 43.97 264 GLN A O 1
#